Protein AF-A0A1V1NQG0-F1 (afdb_monomer_lite)

Sequence (185 aa):
MVLDAENLGAISTEKSDIEIIATDSVSLANDDSPFGMRGGNTFITILSGMQTVTQPLDAGGEDINFVSNDVAISEDIRSIGASLNIRPVNNAGKIFIGDNTSGMDLTDILHLDTSEISKLQNGFKEIVIGSTEGQHEIIIGDQNTDTGTIEMLDPFVIQNSQPGGETYIYDDIIGTDDASLTIKG

Organism: NCBI:txid890399

Foldseek 3Di:
DADDDQEDAAADPPQAEAAAAHAEEYEQADPPDLQGHGHAEYHYAHNYYEYEDPEEAENAQHEHEAADLEYHYQAAYDHAAYEYEHEYVDLAAEEEEEDDCVPPDSHSHYYHYLNRQVRYDPRHQEYEYHDQSHLYAYEYYDPVDAPTEREHAHEYEYHHADPNRHHYHRYHYHYDHHYDYYYHD

Structure (mmCIF, N/CA/C/O backbone):
data_AF-A0A1V1NQG0-F1
#
_entry.id   AF-A0A1V1NQG0-F1
#
loop_
_atom_site.group_PDB
_atom_site.id
_atom_site.type_symbol
_atom_site.label_atom_id
_atom_site.label_alt_id
_atom_site.label_comp_id
_atom_site.label_asym_id
_atom_site.label_entity_id
_atom_site.label_seq_id
_atom_site.pdbx_PDB_ins_code
_atom_site.Cartn_x
_atom_site.Cartn_y
_atom_site.Cartn_z
_atom_site.occupancy
_atom_site.B_iso_or_equiv
_atom_site.auth_seq_id
_atom_site.auth_comp_id
_atom_site.auth_asym_id
_atom_site.auth_atom_id
_atom_site.pdbx_PDB_model_num
ATOM 1 N N . MET A 1 1 ? 1.882 13.861 23.208 1.00 47.44 1 MET A N 1
ATOM 2 C CA . MET A 1 1 ? 2.535 12.849 24.065 1.00 47.44 1 MET A CA 1
ATOM 3 C C . MET A 1 1 ? 3.457 12.081 23.141 1.00 47.44 1 MET A C 1
ATOM 5 O O . MET A 1 1 ? 2.980 11.711 22.082 1.00 47.44 1 MET A O 1
ATOM 9 N N . VAL A 1 2 ? 4.749 11.958 23.446 1.00 45.75 2 VAL A N 1
ATOM 10 C CA . VAL A 1 2 ? 5.654 11.118 22.643 1.00 45.75 2 VAL A C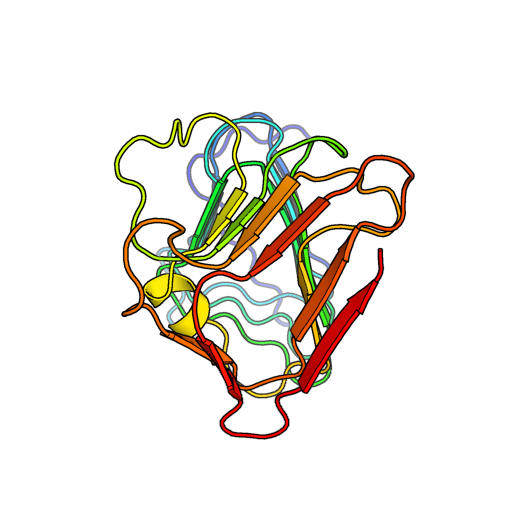A 1
ATOM 11 C C . VAL A 1 2 ? 5.662 9.760 23.319 1.00 45.75 2 VAL A C 1
ATOM 13 O O . VAL A 1 2 ? 5.965 9.680 24.510 1.00 45.75 2 VAL A O 1
ATOM 16 N N . LEU A 1 3 ? 5.209 8.748 22.593 1.00 50.47 3 LEU A N 1
ATOM 17 C CA . LEU A 1 3 ? 5.135 7.375 23.058 1.00 50.47 3 LEU A CA 1
ATOM 18 C C . LEU A 1 3 ? 6.304 6.616 22.425 1.00 50.47 3 LEU A C 1
ATOM 20 O O . LEU A 1 3 ? 6.441 6.629 21.208 1.00 50.47 3 LEU A O 1
ATOM 24 N N . ASP A 1 4 ? 7.139 6.005 23.259 1.00 58.59 4 ASP A N 1
ATOM 25 C CA . ASP A 1 4 ? 8.174 5.053 22.852 1.00 58.59 4 ASP A CA 1
ATOM 26 C C . ASP A 1 4 ? 7.661 3.666 23.252 1.00 58.59 4 ASP A C 1
ATOM 28 O O . ASP A 1 4 ? 7.763 3.262 24.414 1.00 58.59 4 ASP A O 1
ATOM 32 N N . ALA A 1 5 ? 6.930 3.028 22.339 1.00 58.34 5 ALA A N 1
ATOM 33 C CA . ALA A 1 5 ? 6.289 1.740 22.563 1.00 58.34 5 ALA A CA 1
ATOM 34 C C . ALA A 1 5 ? 6.574 0.819 21.379 1.00 58.34 5 ALA A C 1
ATOM 36 O O . ALA A 1 5 ? 6.207 1.125 20.250 1.00 58.34 5 ALA A O 1
ATOM 37 N N . GLU A 1 6 ? 7.188 -0.326 21.675 1.00 63.81 6 GLU A N 1
ATOM 38 C CA . GLU A 1 6 ? 7.501 -1.375 20.700 1.00 63.81 6 GLU A CA 1
ATOM 39 C C . GLU A 1 6 ? 6.226 -2.006 20.113 1.00 63.81 6 GLU A C 1
ATOM 41 O O . GLU A 1 6 ? 6.178 -2.322 18.929 1.00 63.81 6 GLU A O 1
ATOM 46 N N . ASN A 1 7 ? 5.163 -2.112 20.924 1.00 67.25 7 ASN A N 1
ATOM 47 C CA . ASN A 1 7 ? 3.840 -2.574 20.510 1.00 67.25 7 ASN A CA 1
ATOM 48 C C . ASN A 1 7 ? 2.768 -1.544 20.879 1.00 67.25 7 ASN A C 1
ATOM 50 O O . ASN A 1 7 ? 2.701 -1.084 22.024 1.00 67.25 7 ASN A O 1
ATOM 54 N N . LEU A 1 8 ? 1.898 -1.222 19.926 1.00 72.56 8 LEU A N 1
ATOM 55 C CA . LEU A 1 8 ? 0.783 -0.308 20.104 1.00 72.56 8 LEU A CA 1
ATOM 56 C C . LEU A 1 8 ? -0.515 -0.942 19.605 1.00 72.56 8 LEU A C 1
ATOM 58 O O . LEU A 1 8 ? -0.717 -1.137 18.412 1.00 72.56 8 LEU A O 1
ATOM 62 N N . GLY A 1 9 ? -1.418 -1.214 20.543 1.00 65.31 9 GLY A N 1
ATOM 63 C CA . GLY A 1 9 ? -2.763 -1.693 20.257 1.00 65.31 9 GLY A CA 1
ATOM 64 C C . GLY A 1 9 ? -3.791 -0.623 20.592 1.00 65.31 9 GLY A C 1
ATOM 65 O O . GLY A 1 9 ? -3.933 -0.239 21.754 1.00 65.31 9 GLY A O 1
ATOM 66 N N . ALA A 1 10 ? -4.552 -0.176 19.597 1.00 69.88 10 ALA A N 1
ATOM 67 C CA . ALA A 1 10 ? -5.692 0.710 19.801 1.00 69.88 10 ALA A CA 1
ATOM 68 C C . ALA A 1 10 ? -6.999 -0.033 19.484 1.00 69.88 10 ALA A C 1
ATOM 70 O O . ALA A 1 10 ? -7.194 -0.572 18.394 1.00 69.88 10 ALA A O 1
ATOM 71 N N . ILE A 1 11 ? -7.898 -0.080 20.470 1.00 72.00 11 ILE A N 1
ATOM 72 C CA . ILE A 1 11 ? -9.247 -0.627 20.314 1.00 72.00 11 ILE A CA 1
ATOM 73 C C . ILE A 1 11 ? -10.234 0.442 20.749 1.00 72.00 11 ILE A C 1
ATOM 75 O O . ILE A 1 11 ? -10.331 0.764 21.934 1.00 72.00 11 ILE A O 1
ATOM 79 N N . SER A 1 12 ? -11.012 0.945 19.798 1.00 72.88 12 SER A N 1
ATOM 80 C CA . SER A 1 12 ? -12.199 1.738 20.075 1.00 72.88 12 SER A CA 1
ATOM 81 C C . SER A 1 12 ? -13.447 0.939 19.717 1.00 72.88 12 SER A C 1
ATOM 83 O O . SER A 1 12 ? -13.693 0.588 18.564 1.00 72.88 12 SER A O 1
ATOM 85 N N . THR A 1 13 ? -14.271 0.659 20.727 1.00 69.38 13 THR A N 1
ATOM 86 C CA . THR A 1 13 ? -15.600 0.058 20.518 1.00 69.38 13 THR A CA 1
ATOM 87 C C . THR A 1 13 ? -16.564 1.029 19.838 1.00 69.38 13 THR A C 1
ATOM 89 O O . THR A 1 13 ? -17.494 0.590 19.165 1.00 69.38 13 THR A O 1
ATOM 92 N N . GLU A 1 14 ? -16.301 2.331 19.963 1.00 75.00 14 GLU A N 1
ATOM 93 C CA . GLU A 1 14 ? -17.032 3.412 19.301 1.00 75.00 14 GLU A CA 1
ATOM 94 C C . GLU A 1 14 ? -16.424 3.795 17.944 1.00 75.00 14 GLU A C 1
ATOM 96 O O . GLU A 1 14 ? -16.954 4.687 17.290 1.00 75.00 14 GLU A O 1
ATOM 101 N N . LYS A 1 15 ? -15.339 3.127 17.509 1.00 74.00 15 LYS A N 1
ATOM 102 C CA . LYS A 1 15 ? -14.580 3.470 16.294 1.00 74.00 15 LYS A CA 1
ATOM 103 C C . LYS A 1 15 ? -14.144 4.940 16.271 1.00 74.00 15 LYS A C 1
ATOM 105 O O . LYS A 1 15 ? -14.314 5.650 15.291 1.00 74.00 15 LYS A O 1
ATOM 110 N N . SER A 1 16 ? -13.607 5.411 17.386 1.00 83.19 16 SER A N 1
ATOM 111 C CA . SER A 1 16 ? -12.937 6.709 17.449 1.00 83.19 16 SER A CA 1
ATOM 112 C C . SER A 1 16 ? -11.683 6.709 16.578 1.00 83.19 16 SER A C 1
ATOM 114 O O . SER A 1 16 ? -11.072 5.655 16.375 1.00 83.19 16 SER A O 1
ATOM 116 N N . ASP A 1 17 ? -11.289 7.894 16.121 1.00 86.25 17 ASP A N 1
ATOM 117 C CA . ASP A 1 17 ? -10.077 8.073 15.328 1.00 86.25 17 ASP A CA 1
ATOM 118 C C . ASP A 1 17 ? -8.832 7.620 16.104 1.00 86.25 17 ASP A C 1
ATOM 120 O O . ASP A 1 17 ? -8.708 7.825 17.319 1.00 86.25 17 ASP A O 1
ATOM 124 N N . ILE A 1 18 ? -7.913 6.990 15.379 1.00 85.75 18 ILE A N 1
ATOM 125 C CA . ILE A 1 18 ? -6.626 6.520 15.877 1.00 85.75 18 ILE A CA 1
ATOM 126 C C . ILE A 1 18 ? -5.553 7.330 15.161 1.00 85.75 18 ILE A C 1
ATOM 128 O O . ILE A 1 18 ? -5.416 7.234 13.946 1.00 85.75 18 ILE A O 1
ATOM 132 N N . GLU A 1 19 ? -4.768 8.093 15.916 1.00 87.75 19 GLU A N 1
ATOM 133 C CA . GLU A 1 19 ? -3.601 8.803 15.395 1.00 87.75 19 GLU A CA 1
ATOM 134 C C . GLU A 1 19 ? -2.346 8.324 16.123 1.00 87.75 19 GLU A C 1
ATOM 136 O O . GLU A 1 19 ? -2.232 8.425 17.349 1.00 87.75 19 GLU A O 1
ATOM 141 N N . ILE A 1 20 ? -1.408 7.783 15.352 1.00 85.50 20 ILE A N 1
ATOM 142 C CA . ILE A 1 20 ? -0.141 7.247 15.832 1.00 85.50 20 ILE A CA 1
ATOM 143 C C . ILE A 1 20 ? 0.972 7.976 15.094 1.00 85.50 20 ILE A C 1
ATOM 145 O O . ILE A 1 20 ? 1.040 7.946 13.868 1.00 85.50 20 ILE A O 1
ATOM 149 N N . ILE A 1 21 ? 1.863 8.611 15.852 1.00 87.25 21 ILE A N 1
ATOM 150 C CA . ILE A 1 21 ? 3.088 9.210 15.326 1.00 87.25 21 ILE A CA 1
ATOM 151 C C . ILE A 1 21 ? 4.245 8.677 16.156 1.00 87.25 21 ILE A C 1
ATOM 153 O O . ILE A 1 21 ? 4.319 8.948 17.358 1.00 87.25 21 ILE A O 1
ATOM 157 N N . ALA A 1 22 ? 5.144 7.942 15.513 1.00 85.44 22 ALA A N 1
ATOM 158 C CA . ALA A 1 22 ? 6.336 7.395 16.141 1.00 85.44 22 ALA A CA 1
ATOM 159 C C . ALA A 1 22 ? 7.594 7.784 15.366 1.00 85.44 22 ALA A C 1
ATOM 161 O O . ALA A 1 22 ? 7.573 8.012 14.155 1.00 85.44 22 ALA A O 1
ATOM 162 N N . THR A 1 23 ? 8.702 7.903 16.093 1.00 85.62 23 THR A N 1
ATOM 163 C CA . THR A 1 23 ? 10.009 8.233 15.514 1.00 85.62 23 THR A CA 1
ATOM 164 C C . THR A 1 23 ? 10.814 7.004 15.118 1.00 85.62 23 THR A C 1
ATOM 166 O O . THR A 1 23 ? 11.787 7.167 14.395 1.00 85.62 23 THR A O 1
ATOM 169 N N . ASP A 1 24 ? 10.431 5.824 15.596 1.00 85.25 24 ASP A N 1
ATOM 170 C CA . ASP A 1 24 ? 11.077 4.532 15.350 1.00 85.25 24 ASP A CA 1
ATOM 171 C C . ASP A 1 24 ? 9.992 3.480 15.047 1.00 85.25 24 ASP A C 1
ATOM 173 O O . ASP A 1 24 ? 8.797 3.798 15.041 1.00 85.25 24 ASP A O 1
ATOM 177 N N . SER A 1 25 ? 10.419 2.245 14.808 1.00 84.06 25 SER A N 1
ATOM 178 C CA . SER A 1 25 ? 9.597 1.090 14.461 1.00 84.06 25 SER A CA 1
ATOM 179 C C . SER A 1 25 ? 8.450 0.878 15.451 1.00 84.06 25 SER A C 1
ATOM 181 O O . SER A 1 25 ? 8.629 0.972 16.666 1.00 84.06 25 SER A O 1
ATOM 183 N N . VAL A 1 26 ? 7.273 0.539 14.924 1.00 84.38 26 VAL A N 1
ATOM 184 C CA . VAL A 1 26 ? 6.075 0.245 15.722 1.00 84.38 26 VAL A CA 1
ATOM 185 C C . VAL A 1 26 ? 5.441 -1.038 15.222 1.00 84.38 26 VAL A C 1
ATOM 187 O O . VAL A 1 26 ? 5.196 -1.197 14.024 1.00 84.38 26 VAL A O 1
ATOM 190 N N . SER A 1 27 ? 5.113 -1.925 16.157 1.00 84.69 27 SER A N 1
ATOM 191 C CA . SER A 1 27 ? 4.239 -3.066 15.913 1.00 84.69 27 SER A CA 1
ATOM 192 C C . SER A 1 27 ? 2.811 -2.758 16.334 1.00 84.69 27 SER A C 1
ATOM 194 O O . SER A 1 27 ? 2.531 -2.373 17.468 1.00 84.69 27 SER A O 1
ATOM 196 N N . LEU A 1 28 ? 1.888 -2.917 15.395 1.00 80.06 28 LEU A N 1
ATOM 197 C CA . LEU A 1 28 ? 0.457 -2.788 15.599 1.00 80.06 28 LEU A CA 1
ATOM 198 C C . LEU A 1 28 ? -0.073 -4.144 16.045 1.00 80.06 28 LEU A C 1
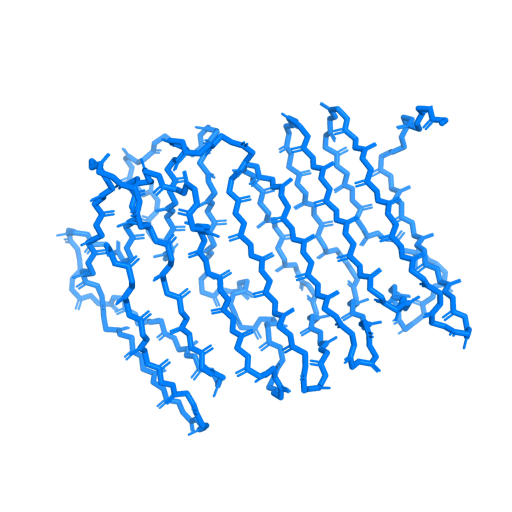ATOM 200 O O . LEU A 1 28 ? -0.478 -4.985 15.240 1.00 80.06 28 LEU A O 1
ATOM 204 N N . ALA A 1 29 ? -0.008 -4.335 17.358 1.00 77.56 29 ALA A N 1
ATOM 205 C CA . ALA A 1 29 ? -0.374 -5.556 18.046 1.00 77.56 29 ALA A CA 1
ATOM 206 C C . ALA A 1 29 ? -1.191 -5.227 19.296 1.00 77.56 29 ALA A C 1
ATOM 208 O O . ALA A 1 29 ? -0.886 -4.305 20.056 1.00 77.56 29 ALA A O 1
ATOM 209 N N . ASN A 1 30 ? -2.223 -6.019 19.539 1.00 66.81 30 ASN A N 1
ATOM 210 C CA . ASN A 1 30 ? -2.977 -6.072 20.777 1.00 66.81 30 ASN A CA 1
ATOM 211 C C . ASN A 1 30 ? -3.006 -7.517 21.289 1.00 66.81 30 ASN A C 1
ATOM 213 O O . ASN A 1 30 ? -3.913 -8.285 20.966 1.00 66.81 30 ASN A O 1
ATOM 217 N N . ASP A 1 31 ? -2.010 -7.884 22.095 1.00 62.41 31 ASP A N 1
ATOM 218 C CA . ASP A 1 31 ? -1.769 -9.260 22.561 1.00 62.41 31 ASP A CA 1
ATOM 219 C C . ASP A 1 31 ? -2.995 -9.979 23.167 1.00 62.41 31 ASP A C 1
ATOM 221 O O . ASP A 1 31 ? -3.038 -11.207 23.167 1.00 62.41 31 ASP A O 1
ATOM 225 N N . ASP A 1 32 ? -4.024 -9.248 23.611 1.00 64.56 32 ASP A N 1
ATOM 226 C CA . ASP A 1 32 ? -5.196 -9.801 24.300 1.00 64.56 32 ASP A CA 1
ATOM 227 C C . ASP A 1 32 ? -6.522 -9.718 23.507 1.00 64.56 32 ASP A C 1
ATOM 229 O O . ASP A 1 32 ? -7.574 -10.122 24.020 1.00 64.56 32 ASP A O 1
ATOM 233 N N . SER A 1 33 ? -6.526 -9.219 22.262 1.00 65.75 33 SER A N 1
ATOM 234 C CA . SER A 1 33 ? -7.751 -9.080 21.453 1.00 65.75 33 SER A CA 1
ATOM 235 C C . SER A 1 33 ? -7.799 -10.057 20.275 1.00 65.75 33 SER A C 1
ATOM 237 O O . SER A 1 33 ? -7.042 -9.900 19.318 1.00 65.75 33 SER A O 1
ATOM 239 N N . PRO A 1 34 ? -8.768 -10.995 20.229 1.00 64.75 34 PRO A N 1
ATOM 240 C CA . PRO A 1 34 ? -8.950 -11.873 19.068 1.00 64.75 34 PRO A CA 1
ATOM 241 C C . PRO A 1 34 ? -9.461 -11.124 17.825 1.00 64.75 34 PRO A C 1
ATOM 243 O O . PRO A 1 34 ? -9.620 -11.727 16.768 1.00 64.75 34 PRO A O 1
ATOM 246 N N . PHE A 1 35 ? -9.773 -9.831 17.955 1.00 68.06 35 PHE A N 1
ATOM 247 C CA . PHE A 1 35 ? -10.301 -8.989 16.883 1.00 68.06 35 PHE A CA 1
ATOM 248 C C . PHE A 1 35 ? -9.281 -7.969 16.363 1.00 68.06 35 PHE A C 1
ATOM 250 O O . PHE A 1 35 ? -9.651 -7.152 15.523 1.00 68.06 35 PHE A O 1
ATOM 257 N N . GLY A 1 36 ? -8.047 -7.993 16.879 1.00 80.31 36 GLY A N 1
ATOM 258 C CA . GLY A 1 36 ? -6.999 -7.045 16.519 1.00 80.31 36 GLY A CA 1
ATOM 259 C C . GLY A 1 36 ? -7.342 -5.595 16.873 1.00 80.31 36 GLY A C 1
ATOM 260 O O . GLY A 1 36 ? -8.013 -5.332 17.883 1.00 80.31 36 GLY A O 1
ATOM 261 N N . MET A 1 37 ? -6.868 -4.660 16.049 1.00 82.38 37 MET A N 1
ATOM 262 C CA . MET A 1 37 ? -7.121 -3.226 16.182 1.00 82.38 37 MET A CA 1
ATOM 263 C C . MET A 1 37 ? -8.453 -2.834 15.546 1.00 82.38 37 MET A C 1
ATOM 265 O O . MET A 1 37 ? -8.792 -3.256 14.439 1.00 82.38 37 MET A O 1
ATOM 269 N N . ARG A 1 38 ? -9.207 -1.980 16.244 1.00 84.38 38 ARG A N 1
ATOM 270 C CA . ARG A 1 38 ? -10.495 -1.463 15.763 1.00 84.38 38 ARG A CA 1
ATOM 271 C C . ARG A 1 38 ? -10.538 0.042 15.953 1.00 84.38 38 ARG A C 1
ATOM 273 O O . ARG A 1 38 ? -10.436 0.506 17.090 1.00 84.38 38 ARG A O 1
ATOM 280 N N . GLY A 1 39 ? -10.708 0.779 14.865 1.00 81.56 39 GLY A N 1
ATOM 281 C CA . GLY A 1 39 ? -10.699 2.241 14.851 1.00 81.56 39 GLY A CA 1
ATOM 282 C C . GLY A 1 39 ? -11.778 2.832 13.959 1.00 81.56 39 GLY A C 1
ATOM 283 O O . GLY A 1 39 ? -12.492 2.103 13.272 1.00 81.56 39 GLY A O 1
ATOM 284 N N . GLY A 1 40 ? -11.905 4.155 14.029 1.00 86.88 40 GLY A N 1
ATOM 285 C CA . GLY A 1 40 ? -12.465 4.975 12.955 1.00 86.88 40 GLY A CA 1
ATOM 286 C C . GLY A 1 40 ? -11.358 5.335 11.974 1.00 86.88 40 GLY A C 1
ATOM 287 O O . GLY A 1 40 ? -10.596 4.451 11.567 1.00 86.88 40 GLY A O 1
ATOM 288 N N . ASN A 1 41 ? -11.208 6.626 11.655 1.00 88.50 41 ASN A N 1
ATOM 289 C CA . ASN A 1 41 ? -10.105 7.063 10.801 1.00 88.50 41 ASN A CA 1
ATOM 290 C C . ASN A 1 41 ? -8.780 6.701 11.463 1.00 88.50 41 ASN A C 1
ATOM 292 O O . ASN A 1 41 ? -8.503 7.094 12.599 1.00 88.50 41 ASN A O 1
ATOM 296 N N . THR A 1 42 ? -7.981 5.911 10.759 1.00 90.75 42 THR A N 1
ATOM 297 C CA . THR A 1 42 ? -6.727 5.379 11.281 1.00 90.75 42 THR A CA 1
ATOM 298 C C . THR A 1 42 ? -5.578 6.033 10.536 1.00 90.75 42 THR A C 1
ATOM 300 O O . THR A 1 42 ? -5.421 5.855 9.329 1.00 90.75 42 THR A O 1
ATOM 303 N N . PHE A 1 43 ? -4.776 6.806 11.258 1.00 90.06 43 PHE A N 1
ATOM 304 C CA . PHE A 1 43 ? -3.627 7.524 10.733 1.00 90.06 43 PHE A CA 1
ATOM 305 C C . PHE A 1 43 ? -2.367 7.092 11.474 1.00 90.06 43 PHE A C 1
ATOM 307 O O . PHE A 1 43 ? -2.246 7.286 12.685 1.00 90.06 43 PHE A O 1
ATOM 314 N N . ILE A 1 44 ? -1.428 6.491 10.750 1.00 90.25 44 ILE A N 1
ATOM 315 C CA . ILE A 1 44 ? -0.197 5.941 11.316 1.00 90.25 44 ILE A CA 1
ATOM 316 C C . ILE A 1 44 ? 0.978 6.531 10.554 1.00 90.25 44 ILE A C 1
ATOM 318 O O . ILE A 1 44 ? 1.084 6.388 9.339 1.00 90.25 44 ILE A O 1
ATOM 322 N N . THR A 1 45 ? 1.841 7.237 11.276 1.00 90.94 45 THR A N 1
ATOM 323 C CA . THR A 1 45 ? 3.059 7.848 10.752 1.00 90.94 45 THR A CA 1
ATOM 324 C C . THR A 1 45 ? 4.266 7.339 11.518 1.00 90.94 45 THR A C 1
ATOM 326 O O . THR A 1 45 ? 4.404 7.601 12.714 1.00 90.94 45 THR A O 1
ATOM 329 N N . ILE A 1 46 ? 5.157 6.658 10.810 1.00 88.69 46 ILE A N 1
ATOM 330 C CA . ILE A 1 46 ? 6.415 6.129 11.326 1.00 88.69 46 ILE A CA 1
ATOM 331 C C . ILE A 1 46 ? 7.544 6.874 10.622 1.00 88.69 46 ILE A C 1
ATOM 333 O O . ILE A 1 46 ? 7.731 6.739 9.417 1.00 88.69 46 ILE A O 1
ATOM 337 N N . LEU A 1 47 ? 8.259 7.730 11.357 1.00 86.69 47 LEU A N 1
ATOM 338 C CA . LEU A 1 47 ? 9.259 8.633 10.770 1.00 86.69 47 LEU A CA 1
ATOM 339 C C . LEU A 1 47 ? 10.592 7.943 10.452 1.00 86.69 47 LEU A C 1
ATOM 341 O O . LEU A 1 47 ? 11.362 8.466 9.648 1.00 86.69 47 LEU A O 1
ATOM 345 N N . SER A 1 48 ? 10.875 6.811 11.098 1.00 84.50 48 SER A N 1
ATOM 346 C CA . SER A 1 48 ? 11.987 5.918 10.769 1.00 84.50 48 SER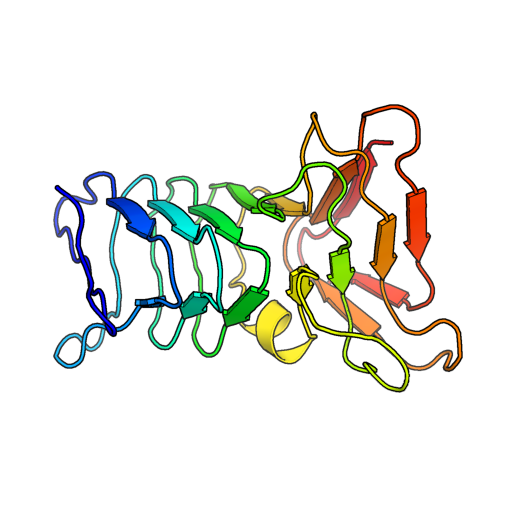 A CA 1
ATOM 347 C C . SER A 1 48 ? 11.700 4.508 11.286 1.00 84.50 48 SER A C 1
ATOM 349 O O . SER A 1 48 ? 10.858 4.343 12.167 1.00 84.50 48 SER A O 1
ATOM 351 N N . GLY A 1 49 ? 12.393 3.505 10.748 1.00 83.75 49 GLY A N 1
ATOM 352 C CA . GLY A 1 49 ? 12.141 2.106 11.087 1.00 83.75 49 GLY A CA 1
ATOM 353 C C . GLY A 1 49 ? 10.956 1.504 10.326 1.00 83.75 49 GLY A C 1
ATOM 354 O O . GLY A 1 49 ? 10.491 2.070 9.337 1.00 83.75 49 GLY A O 1
ATOM 355 N N . MET A 1 50 ? 10.498 0.340 10.787 1.00 84.38 50 MET A N 1
ATOM 356 C CA . MET A 1 50 ? 9.466 -0.467 10.129 1.00 84.38 50 MET A CA 1
ATOM 357 C C . MET A 1 50 ? 8.133 -0.379 10.878 1.00 84.38 50 MET A C 1
ATOM 359 O O . MET A 1 50 ? 8.073 -0.513 12.104 1.00 84.38 50 MET A O 1
ATOM 363 N N . GLN A 1 51 ? 7.045 -0.197 10.132 1.00 86.31 51 GLN A N 1
ATOM 364 C CA . GLN A 1 51 ? 5.689 -0.390 10.633 1.00 86.31 51 GLN A CA 1
ATOM 365 C C . GLN A 1 51 ? 5.307 -1.858 10.448 1.00 86.31 51 GLN A C 1
ATOM 367 O O . GLN A 1 51 ? 5.274 -2.328 9.321 1.00 86.31 51 GLN A O 1
ATOM 372 N N . THR A 1 52 ? 4.967 -2.585 11.509 1.00 88.31 52 THR A N 1
ATOM 373 C CA . THR A 1 52 ? 4.490 -3.974 11.384 1.00 88.31 52 THR A CA 1
ATOM 374 C C . THR A 1 52 ? 3.014 -4.066 11.778 1.00 88.31 52 THR A C 1
ATOM 376 O O . THR A 1 52 ? 2.606 -3.530 12.804 1.00 88.31 52 THR A O 1
ATOM 379 N N . VAL A 1 53 ? 2.185 -4.722 10.966 1.00 88.88 53 VAL A N 1
ATOM 380 C CA . VAL A 1 53 ? 0.781 -5.049 11.262 1.00 88.88 53 VAL A CA 1
ATOM 381 C C . VAL A 1 53 ? 0.717 -6.543 11.554 1.00 88.88 53 VAL A C 1
ATOM 383 O O . VAL A 1 53 ? 0.691 -7.368 10.642 1.00 88.88 53 VAL A O 1
ATOM 386 N N . THR A 1 54 ? 0.739 -6.896 12.837 1.00 88.25 54 THR A N 1
ATOM 387 C CA . THR A 1 54 ? 0.811 -8.294 13.302 1.00 88.25 54 THR A CA 1
ATOM 388 C C . THR A 1 54 ? -0.526 -8.819 13.815 1.00 88.25 54 THR A C 1
ATOM 390 O O . THR A 1 54 ? -0.612 -9.952 14.287 1.00 88.25 54 THR A O 1
ATOM 393 N N . GLN A 1 55 ? -1.580 -8.006 13.715 1.00 88.12 55 GLN A N 1
ATOM 394 C CA . GLN A 1 55 ? -2.957 -8.358 14.034 1.00 88.12 55 GLN A CA 1
ATOM 395 C C . GLN A 1 55 ? -3.938 -7.701 13.065 1.00 88.12 55 GLN A C 1
ATOM 397 O O . GLN A 1 55 ? -3.600 -6.666 12.486 1.00 88.12 55 GLN A O 1
ATOM 402 N N . PRO A 1 56 ? -5.166 -8.243 12.931 1.00 90.31 56 PRO A N 1
ATOM 403 C CA . PRO A 1 56 ? -6.158 -7.662 12.042 1.00 90.31 56 PRO A CA 1
ATOM 404 C C . PRO A 1 56 ? -6.414 -6.181 12.344 1.00 90.31 56 PRO A C 1
ATOM 406 O O . PRO A 1 56 ? -6.557 -5.796 13.507 1.00 90.31 56 PRO A O 1
ATOM 409 N N . LEU A 1 57 ? -6.512 -5.360 11.302 1.00 90.69 57 LEU A N 1
ATOM 410 C CA . LEU A 1 57 ? -6.867 -3.945 11.399 1.00 90.69 57 LEU A CA 1
ATOM 411 C C . LEU A 1 57 ? -8.223 -3.703 10.735 1.00 90.69 57 LEU A C 1
ATOM 413 O O . LEU A 1 57 ? -8.397 -3.944 9.543 1.00 90.69 57 LEU A O 1
ATOM 417 N N . ASP A 1 58 ? -9.174 -3.185 11.509 1.00 91.62 58 ASP A N 1
ATOM 418 C CA . ASP A 1 58 ? -10.514 -2.833 11.044 1.00 91.62 58 ASP A CA 1
ATOM 419 C C . ASP A 1 58 ? -10.843 -1.367 11.361 1.00 91.62 58 ASP A C 1
ATOM 421 O O . ASP A 1 58 ? -11.149 -1.026 12.509 1.00 91.62 58 ASP A O 1
ATOM 425 N N . ALA A 1 59 ? -10.816 -0.508 10.338 1.00 91.06 59 ALA A N 1
ATOM 426 C CA . ALA A 1 59 ? -11.236 0.898 10.445 1.00 91.06 59 ALA A CA 1
ATOM 427 C C . ALA A 1 59 ? -12.751 1.089 10.247 1.00 91.06 59 ALA A C 1
ATOM 429 O O . ALA A 1 59 ? -13.280 2.199 10.267 1.00 91.06 59 ALA A O 1
ATOM 430 N N . GLY A 1 60 ? -13.498 -0.004 10.075 1.00 89.31 60 GLY A N 1
ATOM 431 C CA . GLY A 1 60 ? -14.941 0.004 10.222 1.00 89.31 60 GLY A CA 1
ATOM 432 C C . GLY A 1 60 ? -15.715 0.844 9.207 1.00 89.31 60 GLY A C 1
ATOM 433 O O . GLY A 1 60 ? -16.855 1.193 9.534 1.00 89.31 60 GLY A O 1
ATOM 434 N N . GLY A 1 61 ? -15.136 1.117 8.037 1.00 92.69 61 GLY A N 1
ATOM 435 C CA . GLY A 1 61 ? -15.699 1.953 6.974 1.00 92.69 61 GLY A CA 1
ATOM 436 C C . GLY A 1 61 ? -15.093 3.355 6.880 1.00 92.69 61 GLY A C 1
ATOM 437 O O . GLY A 1 61 ? -15.535 4.137 6.046 1.00 92.69 61 GLY A O 1
ATOM 438 N N . GLU A 1 62 ? -14.093 3.660 7.707 1.00 95.38 62 GLU A N 1
ATOM 439 C CA . GLU A 1 62 ? -13.315 4.901 7.674 1.00 95.38 62 GLU A CA 1
ATOM 440 C C . GLU A 1 62 ? -11.925 4.677 7.054 1.00 95.38 62 GLU A C 1
ATOM 442 O O . GLU A 1 62 ? -11.468 3.535 6.914 1.00 95.38 62 GLU A O 1
ATOM 447 N N . ASP A 1 63 ? -11.248 5.762 6.678 1.00 96.25 63 ASP A N 1
ATOM 448 C CA . ASP A 1 63 ? -9.997 5.688 5.922 1.00 96.25 63 ASP A CA 1
ATOM 449 C C . ASP A 1 63 ? -8.826 5.175 6.773 1.00 96.25 63 ASP A C 1
ATOM 451 O O . ASP A 1 63 ? -8.699 5.462 7.971 1.00 96.25 63 ASP A O 1
ATOM 455 N N . ILE A 1 64 ? -7.920 4.446 6.117 1.00 95.75 64 ILE A N 1
ATOM 456 C CA . ILE A 1 64 ? -6.655 3.984 6.695 1.00 95.75 64 ILE A CA 1
ATOM 457 C C . ILE A 1 64 ? -5.517 4.681 5.959 1.00 95.75 64 ILE A C 1
ATOM 459 O O . ILE A 1 64 ? -5.465 4.690 4.731 1.00 95.75 64 ILE A O 1
ATOM 463 N N . ASN A 1 65 ? -4.595 5.271 6.712 1.00 95.69 65 ASN A N 1
ATOM 464 C CA . ASN A 1 65 ? -3.463 6.014 6.182 1.00 95.69 65 ASN A CA 1
ATOM 465 C C . ASN A 1 65 ? -2.176 5.523 6.840 1.00 95.69 65 ASN A C 1
ATOM 467 O O . ASN A 1 65 ? -1.994 5.690 8.049 1.00 95.69 65 ASN A O 1
ATOM 471 N N . PHE A 1 66 ? -1.279 4.964 6.035 1.00 94.94 66 PHE A N 1
ATOM 472 C CA . PHE A 1 66 ? 0.071 4.593 6.431 1.00 94.94 66 PHE A CA 1
ATOM 473 C C . PHE A 1 66 ? 1.080 5.535 5.784 1.00 94.94 66 PHE A C 1
ATOM 475 O O . PHE A 1 66 ? 1.141 5.687 4.562 1.00 94.94 66 PHE A O 1
ATOM 482 N N . VAL A 1 67 ? 1.874 6.177 6.632 1.00 94.81 67 VAL A N 1
ATOM 483 C CA . VAL A 1 67 ? 2.995 7.027 6.244 1.00 94.81 67 VAL A CA 1
ATOM 484 C C . VAL A 1 67 ? 4.244 6.434 6.876 1.00 94.81 67 VAL A C 1
ATOM 486 O O . VAL A 1 67 ? 4.568 6.728 8.024 1.00 94.81 67 VAL A O 1
ATOM 489 N N . SER A 1 68 ? 4.916 5.559 6.140 1.00 92.00 68 SER A N 1
ATOM 490 C CA . SER A 1 68 ? 6.114 4.862 6.600 1.00 92.00 68 SER A CA 1
ATOM 491 C C . SER A 1 68 ? 7.018 4.572 5.415 1.00 92.00 68 SER A C 1
ATOM 493 O O . SER A 1 68 ? 6.540 4.380 4.297 1.00 92.00 68 SER A O 1
ATOM 495 N N . ASN A 1 69 ? 8.324 4.543 5.661 1.00 89.94 69 ASN A N 1
ATOM 496 C CA . ASN A 1 69 ? 9.269 4.074 4.659 1.00 89.94 69 ASN A CA 1
ATOM 497 C C . ASN A 1 69 ? 9.288 2.552 4.566 1.00 89.94 69 ASN A C 1
ATOM 499 O O . ASN A 1 69 ? 9.854 2.075 3.614 1.00 89.94 69 ASN A O 1
ATOM 503 N N . ASP A 1 70 ? 8.714 1.806 5.506 1.00 87.12 70 ASP A N 1
ATOM 504 C CA . ASP A 1 70 ? 8.647 0.343 5.450 1.00 87.12 70 ASP A CA 1
ATOM 505 C C . ASP A 1 70 ? 7.388 -0.129 6.194 1.00 87.12 70 ASP A C 1
ATOM 507 O O . ASP A 1 70 ? 7.089 0.364 7.293 1.00 87.12 70 ASP A O 1
ATOM 511 N N . VAL A 1 71 ? 6.604 -1.011 5.574 1.00 88.69 71 VAL A N 1
ATOM 512 C CA . VAL A 1 71 ? 5.334 -1.508 6.114 1.00 88.69 71 VAL A CA 1
ATOM 513 C C . VAL A 1 71 ? 5.259 -3.010 5.896 1.00 88.69 71 VAL A C 1
ATOM 515 O O . VAL A 1 71 ? 5.007 -3.449 4.787 1.00 88.69 71 VAL A O 1
ATOM 518 N N . ALA A 1 72 ? 5.366 -3.776 6.977 1.00 91.12 72 ALA A N 1
ATOM 519 C CA . ALA A 1 72 ? 5.173 -5.214 6.955 1.00 91.12 72 ALA A CA 1
ATOM 520 C C . ALA A 1 72 ? 3.754 -5.593 7.388 1.00 91.12 72 ALA A C 1
ATOM 522 O O . ALA A 1 72 ? 3.365 -5.352 8.536 1.00 91.12 72 ALA A O 1
ATOM 523 N N . ILE A 1 73 ? 2.971 -6.216 6.505 1.00 93.44 73 ILE A N 1
ATOM 524 C CA . ILE A 1 73 ? 1.571 -6.594 6.775 1.00 93.44 73 ILE A CA 1
ATOM 525 C C . ILE A 1 73 ? 1.450 -8.114 6.878 1.00 93.44 73 ILE A C 1
ATOM 527 O O . ILE A 1 73 ? 1.428 -8.830 5.884 1.00 93.44 73 ILE A O 1
ATOM 531 N N . SER A 1 74 ? 1.334 -8.630 8.101 1.00 92.94 74 SER A N 1
ATOM 532 C CA . SER A 1 74 ? 1.210 -10.077 8.338 1.00 92.94 74 SER A CA 1
ATOM 533 C C . SER A 1 74 ? -0.242 -10.547 8.488 1.00 92.94 74 SER A C 1
ATOM 535 O O . SER A 1 74 ? -0.537 -11.731 8.298 1.00 92.94 74 SER A O 1
ATOM 537 N N . GLU A 1 75 ? -1.159 -9.630 8.790 1.00 93.12 75 GLU A N 1
ATOM 538 C CA . GLU A 1 75 ? -2.558 -9.910 9.123 1.00 93.12 75 GLU A CA 1
ATOM 539 C C . GLU A 1 75 ? -3.534 -9.016 8.354 1.00 93.12 75 GLU A C 1
ATOM 541 O O . GLU A 1 75 ? -3.158 -7.977 7.814 1.00 93.12 75 GLU A O 1
ATOM 546 N N . ASP A 1 76 ? -4.796 -9.440 8.311 1.00 94.38 76 ASP A N 1
ATOM 547 C CA . ASP A 1 76 ? -5.823 -8.847 7.456 1.00 94.38 76 ASP A CA 1
ATOM 548 C C . ASP A 1 76 ? -6.098 -7.368 7.773 1.00 94.38 76 ASP A C 1
ATOM 550 O O . ASP A 1 76 ? -6.405 -6.998 8.911 1.00 94.38 76 ASP A O 1
ATOM 554 N N . ILE A 1 77 ? -6.101 -6.528 6.738 1.00 94.62 77 ILE A N 1
ATOM 555 C CA . ILE A 1 77 ? -6.522 -5.125 6.822 1.00 94.62 77 ILE A CA 1
ATOM 556 C C . ILE A 1 77 ? -7.843 -4.966 6.081 1.00 94.62 77 ILE A C 1
ATOM 558 O O . ILE A 1 77 ? -7.957 -5.347 4.917 1.00 94.62 77 ILE A O 1
ATOM 562 N N . ARG A 1 78 ? -8.845 -4.375 6.740 1.00 94.94 78 ARG A N 1
ATOM 563 C CA . ARG A 1 78 ? -10.168 -4.151 6.149 1.00 94.94 78 ARG A CA 1
ATOM 564 C C . ARG A 1 78 ? -10.756 -2.792 6.510 1.00 94.94 78 ARG A C 1
ATOM 566 O O . ARG A 1 78 ? -10.676 -2.344 7.655 1.00 94.94 78 ARG A O 1
ATOM 573 N N . SER A 1 79 ? -11.439 -2.181 5.548 1.00 95.00 79 SER A N 1
ATOM 574 C CA . SER A 1 79 ? -12.360 -1.074 5.804 1.00 95.00 79 SER A CA 1
ATOM 575 C C . SER A 1 79 ? -13.332 -0.900 4.635 1.00 95.00 79 SER A C 1
ATOM 577 O O . SER A 1 79 ? -13.016 -0.286 3.620 1.00 95.00 79 SER A O 1
ATOM 579 N N . ILE A 1 80 ? -14.527 -1.486 4.760 1.00 95.38 80 ILE A N 1
ATOM 580 C CA . ILE A 1 80 ? -15.497 -1.541 3.656 1.00 95.38 80 ILE A CA 1
ATOM 581 C C . ILE A 1 80 ? -15.964 -0.130 3.273 1.00 95.38 80 ILE A C 1
ATOM 583 O O . ILE A 1 80 ? -16.554 0.569 4.094 1.00 95.38 80 ILE A O 1
ATOM 587 N N . GLY A 1 81 ? -15.781 0.244 2.009 1.00 96.19 81 GLY A N 1
ATOM 588 C CA . GLY A 1 81 ? -16.193 1.525 1.433 1.00 96.19 81 GLY A CA 1
ATOM 589 C C . GLY A 1 81 ? -15.227 2.684 1.685 1.00 96.19 81 GLY A C 1
ATOM 590 O O . GLY A 1 81 ? -15.511 3.795 1.234 1.00 96.19 81 GLY A O 1
ATOM 591 N N . ALA A 1 82 ? -14.106 2.436 2.362 1.00 97.06 82 ALA A N 1
ATOM 592 C CA . ALA A 1 82 ? -13.096 3.441 2.671 1.00 97.06 82 ALA A CA 1
ATOM 593 C C . ALA A 1 82 ? -11.897 3.379 1.722 1.00 97.06 82 ALA A C 1
ATOM 595 O O . ALA A 1 82 ? -11.757 2.436 0.937 1.00 97.06 82 ALA A O 1
ATOM 596 N N . SER A 1 83 ? -11.019 4.373 1.818 1.00 97.75 83 SER A N 1
ATOM 597 C CA . SER A 1 83 ? -9.746 4.402 1.106 1.00 97.75 83 SER A CA 1
ATOM 598 C C . SER A 1 83 ? -8.606 3.900 2.003 1.00 97.75 83 SER A C 1
ATOM 600 O O . SER A 1 83 ? -8.471 4.315 3.158 1.00 97.75 83 SER A O 1
ATOM 602 N N . LEU A 1 84 ? -7.752 3.036 1.454 1.00 97.69 84 LEU A N 1
ATOM 603 C CA . LEU A 1 84 ? -6.451 2.702 2.039 1.00 97.69 84 LEU A CA 1
ATOM 604 C C . LEU A 1 84 ? -5.378 3.524 1.330 1.00 97.69 84 LEU A C 1
ATOM 606 O O . LEU A 1 84 ? -5.211 3.398 0.124 1.00 97.69 84 LEU A O 1
ATOM 610 N N . ASN A 1 85 ? -4.643 4.349 2.065 1.00 97.75 85 ASN A N 1
ATOM 611 C CA . ASN A 1 85 ? -3.585 5.193 1.523 1.00 97.75 85 ASN A CA 1
ATOM 612 C C . ASN A 1 85 ? -2.247 4.780 2.135 1.00 97.75 85 ASN A C 1
ATOM 614 O O . ASN A 1 85 ? -2.097 4.822 3.356 1.00 97.75 85 ASN A O 1
ATOM 618 N N . ILE A 1 86 ? -1.270 4.416 1.308 1.00 97.06 86 ILE A N 1
ATOM 619 C CA . ILE A 1 86 ? 0.078 4.050 1.758 1.00 97.06 86 ILE A CA 1
ATOM 620 C C . ILE A 1 86 ? 1.095 4.891 0.994 1.00 97.06 86 ILE A C 1
ATOM 622 O O . ILE A 1 86 ? 1.095 4.934 -0.239 1.00 97.06 86 ILE A O 1
ATOM 626 N N . ARG A 1 87 ? 1.976 5.578 1.721 1.00 96.19 87 ARG A N 1
ATOM 627 C CA . ARG A 1 87 ? 3.041 6.384 1.117 1.00 96.19 87 ARG A CA 1
ATOM 628 C C . ARG A 1 87 ? 4.306 6.417 1.974 1.00 96.19 87 ARG A C 1
ATOM 630 O O . ARG A 1 87 ? 4.203 6.346 3.199 1.00 96.19 87 ARG A O 1
ATOM 637 N N . PRO A 1 88 ? 5.480 6.628 1.356 1.00 95.06 88 PRO A N 1
ATOM 638 C CA . PRO A 1 88 ? 6.696 6.936 2.093 1.00 95.06 88 PRO A CA 1
ATOM 639 C C . PRO A 1 88 ? 6.570 8.240 2.888 1.00 95.06 88 PRO A C 1
ATOM 641 O O . PRO A 1 88 ? 5.792 9.137 2.537 1.00 95.06 88 PRO A O 1
ATOM 644 N N . VAL A 1 89 ? 7.403 8.386 3.920 1.00 93.06 89 VAL A N 1
ATOM 645 C CA . VAL A 1 89 ? 7.518 9.639 4.689 1.00 93.06 89 VAL A CA 1
ATOM 646 C C . VAL A 1 89 ? 8.079 10.756 3.808 1.00 93.06 89 VAL A C 1
ATOM 648 O O . VAL A 1 89 ? 7.670 11.914 3.909 1.00 93.06 89 VAL A O 1
ATOM 651 N N . ASN A 1 90 ? 9.020 10.407 2.928 1.00 92.06 90 ASN A N 1
ATOM 652 C CA . ASN A 1 90 ? 9.630 11.324 1.977 1.00 92.06 90 ASN A CA 1
ATOM 653 C C . ASN A 1 90 ? 8.836 11.354 0.661 1.00 92.06 90 ASN A C 1
ATOM 655 O O . ASN A 1 90 ? 8.650 10.325 0.016 1.00 92.06 90 ASN A O 1
ATOM 659 N N . ASN A 1 91 ? 8.455 12.544 0.197 1.00 92.88 91 ASN A N 1
ATOM 660 C CA . ASN A 1 91 ? 7.745 12.721 -1.075 1.00 92.88 91 ASN A CA 1
ATOM 661 C C . ASN A 1 91 ? 8.574 12.305 -2.308 1.00 92.88 91 ASN A C 1
ATOM 663 O O . ASN A 1 91 ? 8.004 12.090 -3.371 1.00 92.88 91 ASN A O 1
ATOM 667 N N . ALA A 1 92 ? 9.898 12.168 -2.178 1.00 93.25 92 ALA A N 1
ATOM 668 C CA . ALA A 1 92 ? 10.787 11.590 -3.193 1.00 93.25 92 ALA 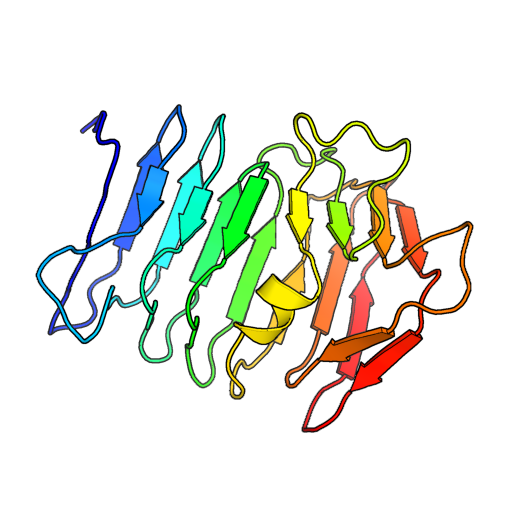A CA 1
ATOM 669 C C . ALA A 1 92 ? 11.250 10.158 -2.852 1.00 93.25 92 ALA A C 1
ATOM 671 O O . ALA A 1 92 ? 12.151 9.628 -3.498 1.00 93.25 92 ALA A O 1
ATOM 672 N N . GLY A 1 93 ? 10.686 9.553 -1.800 1.00 92.62 93 GLY A N 1
ATOM 673 C CA . GLY A 1 93 ? 10.983 8.180 -1.399 1.00 92.62 93 GLY A CA 1
ATOM 674 C C . GLY A 1 93 ? 10.580 7.192 -2.490 1.00 92.62 93 GLY A C 1
ATOM 675 O O . GLY A 1 93 ? 9.598 7.421 -3.202 1.00 92.62 93 GLY A O 1
ATOM 676 N N . LYS A 1 94 ? 11.352 6.113 -2.623 1.00 94.38 94 LYS A N 1
ATOM 677 C CA . LYS A 1 94 ? 11.068 5.051 -3.589 1.00 94.38 94 LYS A CA 1
ATOM 678 C C . LYS A 1 94 ? 9.937 4.166 -3.086 1.00 94.38 94 LYS A C 1
ATOM 680 O O . LYS A 1 94 ? 9.783 3.979 -1.878 1.00 94.38 94 LYS A O 1
ATOM 685 N N . ILE A 1 95 ? 9.173 3.627 -4.025 1.00 95.62 95 ILE A N 1
ATOM 686 C CA . ILE A 1 95 ? 8.115 2.661 -3.757 1.00 95.62 95 ILE A CA 1
ATOM 687 C C . ILE A 1 95 ? 8.371 1.443 -4.634 1.00 95.62 95 ILE A C 1
ATOM 689 O O . ILE A 1 95 ? 8.483 1.571 -5.854 1.00 95.62 95 ILE A O 1
ATOM 693 N N . PHE A 1 96 ? 8.451 0.275 -4.016 1.00 94.19 96 PHE A N 1
ATOM 694 C CA . PHE A 1 96 ? 8.604 -0.997 -4.700 1.00 94.19 96 PHE A CA 1
ATOM 695 C C . PHE A 1 96 ? 7.435 -1.914 -4.345 1.00 94.19 96 PHE A C 1
ATOM 697 O O . PHE A 1 96 ? 7.113 -2.093 -3.174 1.00 94.19 96 PHE A O 1
ATOM 704 N N . ILE A 1 97 ? 6.791 -2.483 -5.358 1.00 93.88 97 ILE A N 1
ATOM 705 C CA . ILE A 1 97 ? 5.679 -3.416 -5.191 1.00 93.88 97 ILE A CA 1
ATOM 706 C C . ILE A 1 97 ? 6.041 -4.711 -5.909 1.00 93.88 97 ILE A C 1
ATOM 708 O O . ILE A 1 97 ? 6.178 -4.698 -7.128 1.00 93.88 97 ILE A O 1
ATOM 712 N N . GLY A 1 98 ? 6.190 -5.815 -5.184 1.00 91.62 98 GLY A N 1
ATOM 713 C CA . GLY A 1 98 ? 6.555 -7.117 -5.748 1.00 91.62 98 GLY A CA 1
ATOM 714 C C . GLY A 1 98 ? 7.474 -7.934 -4.841 1.00 91.62 98 GLY A C 1
ATOM 715 O O . GLY A 1 98 ? 7.947 -7.457 -3.815 1.00 91.62 98 GLY A O 1
ATOM 716 N N . ASP A 1 99 ? 7.746 -9.181 -5.226 1.00 89.44 99 ASP A N 1
ATOM 717 C CA . ASP A 1 99 ? 8.442 -10.138 -4.348 1.00 89.44 99 ASP A CA 1
ATOM 718 C C . ASP A 1 99 ? 9.963 -10.151 -4.529 1.00 89.44 99 ASP A C 1
ATOM 720 O O . ASP A 1 99 ? 10.714 -10.441 -3.594 1.00 89.44 99 ASP A O 1
ATOM 724 N N . ASN A 1 100 ? 10.451 -9.887 -5.746 1.00 83.75 100 ASN A N 1
ATOM 725 C CA . ASN A 1 100 ? 11.873 -10.024 -6.030 1.00 83.75 100 ASN A CA 1
ATOM 726 C C . ASN A 1 100 ? 12.641 -8.762 -5.643 1.00 83.75 100 ASN A C 1
ATOM 728 O O . ASN A 1 100 ? 12.727 -7.812 -6.410 1.00 83.75 100 ASN A O 1
ATOM 732 N N . THR A 1 101 ? 13.282 -8.806 -4.482 1.00 80.69 101 THR A N 1
ATOM 733 C CA . THR A 1 101 ? 14.135 -7.731 -3.961 1.00 80.69 101 THR A CA 1
ATOM 734 C C . THR A 1 101 ? 15.617 -7.893 -4.307 1.00 80.69 101 THR A C 1
ATOM 736 O O . THR A 1 101 ? 16.471 -7.149 -3.818 1.00 80.69 101 THR A O 1
ATOM 739 N N . SER A 1 102 ? 15.966 -8.866 -5.156 1.00 78.69 102 SER A N 1
ATOM 740 C CA . SER A 1 102 ? 17.360 -9.193 -5.467 1.00 78.69 102 SER A CA 1
ATOM 741 C C . SER A 1 102 ? 18.097 -8.003 -6.081 1.00 78.69 102 SER A C 1
ATOM 743 O O . SER A 1 102 ? 17.812 -7.579 -7.196 1.00 78.69 102 SER A O 1
ATOM 745 N N . GLY A 1 103 ? 19.107 -7.499 -5.371 1.00 71.00 103 GLY A N 1
ATOM 746 C CA . GLY A 1 103 ? 19.917 -6.368 -5.831 1.00 71.00 103 GLY A CA 1
ATOM 747 C C . GLY A 1 103 ? 19.301 -4.992 -5.565 1.00 71.00 103 GLY A C 1
ATOM 748 O O . GLY A 1 103 ? 19.906 -3.996 -5.961 1.00 71.00 103 GLY A O 1
ATOM 749 N N . MET A 1 104 ? 18.160 -4.925 -4.874 1.00 77.44 104 MET A N 1
ATOM 750 C CA . MET A 1 104 ? 17.609 -3.675 -4.356 1.00 77.44 104 MET A CA 1
ATOM 751 C C . MET A 1 104 ? 18.124 -3.384 -2.946 1.00 77.44 104 MET A C 1
ATOM 753 O O . MET A 1 104 ? 18.301 -4.283 -2.125 1.00 77.44 104 MET A O 1
ATOM 757 N N . ASP A 1 105 ? 18.382 -2.105 -2.679 1.00 78.94 105 ASP A N 1
ATOM 758 C CA . ASP A 1 105 ? 18.574 -1.601 -1.323 1.00 78.94 105 ASP A CA 1
ATOM 759 C C . ASP A 1 105 ? 17.190 -1.308 -0.744 1.00 78.94 105 ASP A C 1
ATOM 761 O O . ASP A 1 105 ? 16.531 -0.368 -1.184 1.00 78.94 105 ASP A O 1
ATOM 765 N N . LEU A 1 106 ? 16.742 -2.150 0.189 1.00 76.75 106 LEU A N 1
ATOM 766 C CA . LEU A 1 106 ? 15.441 -2.003 0.848 1.00 76.75 106 LEU A CA 1
ATOM 767 C C . LEU A 1 106 ? 15.455 -0.944 1.960 1.00 76.75 106 LEU A C 1
ATOM 769 O O . LEU A 1 106 ? 14.444 -0.706 2.611 1.00 76.75 106 LEU A O 1
ATOM 773 N N . THR A 1 107 ? 16.599 -0.305 2.203 1.00 79.19 107 THR A N 1
ATOM 774 C CA . THR A 1 107 ? 16.692 0.756 3.202 1.00 79.19 107 THR A CA 1
ATOM 775 C C . THR A 1 107 ? 15.929 1.988 2.723 1.00 79.19 107 THR A C 1
ATOM 777 O O . THR A 1 107 ? 16.191 2.500 1.636 1.00 79.19 107 THR A O 1
ATOM 780 N N . ASP A 1 108 ? 15.023 2.499 3.558 1.00 80.94 108 ASP A N 1
ATOM 781 C CA . ASP A 1 108 ? 14.232 3.707 3.286 1.00 80.94 108 ASP A CA 1
ATOM 782 C C . ASP A 1 108 ? 13.369 3.643 2.002 1.00 80.94 108 ASP A C 1
ATOM 784 O O . ASP A 1 108 ? 13.056 4.685 1.411 1.00 80.94 108 ASP A O 1
ATOM 788 N N . ILE A 1 109 ? 12.961 2.442 1.570 1.00 90.38 109 ILE A N 1
ATOM 789 C CA . ILE A 1 109 ? 12.014 2.259 0.460 1.00 90.38 109 ILE A CA 1
ATOM 790 C C . ILE A 1 109 ? 10.717 1.643 0.964 1.00 90.38 109 ILE A C 1
ATOM 792 O O . ILE A 1 109 ? 10.751 0.617 1.639 1.00 90.38 109 ILE A O 1
ATOM 796 N N . LEU A 1 110 ? 9.579 2.212 0.557 1.00 94.00 110 LEU A N 1
ATOM 797 C CA . LEU A 1 110 ? 8.292 1.580 0.827 1.00 94.00 110 LEU A CA 1
ATOM 798 C C . LEU A 1 110 ? 8.191 0.327 -0.040 1.00 94.00 110 LEU A C 1
ATOM 800 O O . LEU A 1 110 ? 7.966 0.435 -1.247 1.00 94.00 110 LEU A O 1
ATOM 804 N N . HIS A 1 111 ? 8.373 -0.835 0.572 1.00 93.25 111 HIS A N 1
ATOM 805 C CA . HIS A 1 111 ? 8.216 -2.131 -0.070 1.00 93.25 111 HIS A CA 1
ATOM 806 C C . HIS A 1 111 ? 6.869 -2.741 0.327 1.00 93.25 111 HIS A C 1
ATOM 808 O O . HIS A 1 111 ? 6.516 -2.726 1.499 1.00 93.25 111 HIS A O 1
ATOM 814 N N . LEU A 1 112 ? 6.111 -3.214 -0.664 1.00 93.38 112 LEU A N 1
ATOM 815 C CA . LEU A 1 112 ? 4.941 -4.069 -0.478 1.00 93.38 112 LEU A CA 1
ATOM 816 C C . LEU A 1 112 ? 5.094 -5.330 -1.333 1.00 93.38 112 LEU A C 1
ATOM 818 O O . LEU A 1 112 ? 5.179 -5.236 -2.561 1.00 93.38 112 LEU A O 1
ATOM 822 N N . ASP A 1 113 ? 5.124 -6.503 -0.716 1.00 92.50 113 ASP A N 1
ATOM 823 C CA . ASP A 1 113 ? 5.187 -7.784 -1.420 1.00 92.50 113 ASP A CA 1
ATOM 824 C C . ASP A 1 113 ? 3.790 -8.383 -1.688 1.00 92.50 113 ASP A C 1
ATOM 826 O O . ASP A 1 113 ? 2.757 -7.889 -1.223 1.00 92.50 113 ASP A O 1
ATOM 830 N N . THR A 1 114 ? 3.719 -9.449 -2.489 1.00 92.75 114 THR A N 1
ATOM 831 C CA . THR A 1 114 ? 2.432 -10.074 -2.841 1.00 92.75 114 THR A CA 1
ATOM 832 C C . THR A 1 114 ? 1.748 -10.734 -1.645 1.00 92.75 114 THR A C 1
ATOM 834 O O . THR A 1 114 ? 0.516 -10.820 -1.607 1.00 92.75 114 THR A O 1
ATOM 837 N N . SER A 1 115 ? 2.517 -11.170 -0.644 1.00 94.06 115 SER A N 1
ATOM 838 C CA . SER A 1 115 ? 1.977 -11.757 0.579 1.00 94.06 115 SER A CA 1
ATOM 839 C C . SER A 1 115 ? 1.273 -10.702 1.431 1.00 94.06 115 SER A C 1
ATOM 841 O O . SER A 1 115 ? 0.207 -10.988 1.974 1.00 94.06 115 SER A O 1
ATOM 843 N N . GLU A 1 116 ? 1.787 -9.476 1.454 1.00 95.25 116 GLU A N 1
ATOM 844 C CA . GLU A 1 116 ? 1.203 -8.321 2.139 1.00 95.25 116 GLU A CA 1
ATOM 845 C C . GLU A 1 116 ? -0.016 -7.783 1.393 1.00 95.25 116 GLU A C 1
ATOM 847 O O . GLU A 1 116 ? -1.056 -7.524 2.002 1.00 95.25 116 GLU A O 1
ATOM 852 N N . ILE A 1 117 ? 0.062 -7.699 0.061 1.00 95.00 117 ILE A N 1
ATOM 853 C CA . ILE A 1 117 ? -1.081 -7.329 -0.787 1.00 95.00 117 ILE A CA 1
ATOM 854 C C . ILE A 1 117 ? -2.238 -8.314 -0.581 1.00 95.00 117 ILE A C 1
ATOM 856 O O . ILE A 1 117 ? -3.389 -7.894 -0.477 1.00 95.00 117 ILE A O 1
ATOM 860 N N . SER A 1 118 ? -1.946 -9.610 -0.413 1.00 95.06 118 SER A N 1
ATOM 861 C CA . SER A 1 118 ? -2.971 -10.629 -0.141 1.00 95.06 118 SER A CA 1
ATOM 862 C C . SER A 1 118 ? -3.705 -10.446 1.198 1.00 95.06 118 SER A C 1
ATOM 864 O O . SER A 1 118 ? -4.761 -11.046 1.407 1.00 95.06 118 SER A O 1
ATOM 866 N N . LYS A 1 119 ? -3.170 -9.620 2.111 1.00 96.69 119 LYS A N 1
ATOM 867 C CA . LYS A 1 119 ? -3.816 -9.272 3.389 1.00 96.69 119 LYS A CA 1
ATOM 868 C C . LYS A 1 119 ? -4.806 -8.124 3.269 1.00 96.69 119 LYS A C 1
ATOM 870 O O . LYS A 1 119 ? -5.607 -7.922 4.187 1.00 96.69 119 LYS A O 1
ATOM 875 N N . LEU A 1 120 ? -4.785 -7.388 2.161 1.00 96.50 120 LEU A N 1
ATOM 876 C CA . LEU A 1 120 ? -5.749 -6.330 1.893 1.00 96.50 120 LEU A CA 1
ATOM 877 C C . LEU A 1 120 ? -7.086 -6.978 1.525 1.00 96.50 120 LEU A C 1
ATOM 879 O O . LEU A 1 120 ? -7.234 -7.594 0.472 1.00 96.50 120 LEU A O 1
ATOM 883 N N . GLN A 1 121 ? -8.048 -6.901 2.442 1.00 96.31 121 GLN A N 1
ATOM 884 C CA . GLN A 1 121 ? -9.344 -7.547 2.269 1.00 96.31 121 GLN A CA 1
ATOM 885 C C . GLN A 1 121 ? -10.207 -6.785 1.270 1.00 96.31 121 GLN A C 1
ATOM 887 O O . GLN A 1 121 ? -10.228 -5.559 1.293 1.00 96.31 121 GLN A O 1
ATOM 892 N N . ASN A 1 122 ? -10.999 -7.529 0.495 1.00 96.06 122 ASN A N 1
ATOM 893 C CA . ASN A 1 122 ? -11.965 -6.954 -0.434 1.00 96.06 122 ASN A CA 1
ATOM 894 C C . ASN A 1 122 ? -12.927 -5.960 0.250 1.00 96.06 122 ASN A C 1
ATOM 896 O O . ASN A 1 122 ? -13.347 -6.151 1.404 1.00 96.06 122 ASN A O 1
ATOM 900 N N . GLY A 1 123 ? -13.365 -4.963 -0.513 1.00 96.25 123 GLY A N 1
ATOM 901 C CA . GLY A 1 123 ? -14.381 -3.988 -0.150 1.00 96.25 123 GLY A CA 1
ATOM 902 C C . GLY A 1 123 ? -13.835 -2.581 0.052 1.00 96.25 123 GLY A C 1
ATOM 903 O O . GLY A 1 123 ? -14.618 -1.710 0.444 1.00 96.25 123 GLY A O 1
ATOM 904 N N . PHE A 1 124 ? -12.544 -2.329 -0.181 1.00 98.06 124 PHE A N 1
ATOM 905 C CA . PHE A 1 124 ? -12.037 -0.960 -0.222 1.00 98.06 124 PHE A CA 1
ATOM 906 C C . PHE A 1 124 ? -12.647 -0.209 -1.407 1.00 98.06 124 PHE A C 1
ATOM 908 O O . PHE A 1 124 ? -12.808 -0.731 -2.503 1.00 98.06 124 PHE A O 1
ATOM 915 N N . LYS A 1 125 ? -12.955 1.072 -1.211 1.00 97.94 125 LYS A N 1
ATOM 916 C CA . LYS A 1 125 ? -13.338 1.944 -2.327 1.00 97.94 125 LYS A CA 1
ATOM 917 C C . LYS A 1 125 ? -12.167 2.139 -3.291 1.00 97.94 125 LYS A C 1
ATOM 919 O O . LYS A 1 125 ? -12.375 2.247 -4.497 1.00 97.94 125 LYS A O 1
ATOM 924 N N . GLU A 1 126 ? -10.965 2.275 -2.740 1.00 97.81 126 GLU A N 1
ATOM 925 C CA . GLU A 1 126 ? -9.710 2.362 -3.480 1.00 97.81 126 GLU A CA 1
ATOM 926 C C . GLU A 1 126 ? -8.516 2.101 -2.553 1.00 97.81 126 GLU A C 1
ATOM 928 O O . GLU A 1 126 ? -8.535 2.446 -1.368 1.00 97.81 126 GLU A O 1
ATOM 933 N N . ILE A 1 127 ? -7.459 1.536 -3.124 1.00 98.19 127 ILE A N 1
ATOM 934 C CA . ILE A 1 127 ? -6.142 1.376 -2.517 1.00 98.19 127 ILE A CA 1
ATOM 935 C C . ILE A 1 127 ? -5.198 2.316 -3.264 1.00 98.19 127 ILE A C 1
ATOM 937 O O . ILE A 1 127 ? -4.942 2.139 -4.455 1.00 98.19 127 ILE A O 1
ATOM 941 N N . VAL A 1 128 ? -4.701 3.336 -2.575 1.00 98.19 128 VAL A N 1
ATOM 942 C CA . VAL A 1 128 ? -3.848 4.389 -3.123 1.00 98.19 128 VAL A CA 1
ATOM 943 C C . VAL A 1 128 ? -2.419 4.197 -2.639 1.00 98.19 128 VAL A C 1
ATOM 945 O O . VAL A 1 128 ? -2.155 4.222 -1.436 1.00 98.19 128 VAL A O 1
ATOM 948 N N . ILE A 1 129 ? -1.489 4.078 -3.582 1.00 97.69 129 ILE A N 1
ATOM 949 C CA . ILE A 1 129 ? -0.053 4.045 -3.310 1.00 97.69 129 ILE A CA 1
ATOM 950 C C . ILE A 1 129 ? 0.603 5.323 -3.826 1.00 97.69 129 ILE A C 1
ATOM 952 O O . ILE A 1 129 ? 0.436 5.707 -4.988 1.00 97.69 129 ILE A O 1
ATOM 956 N N . GLY A 1 130 ? 1.364 5.976 -2.950 1.00 96.94 130 GLY A N 1
ATOM 957 C CA . GLY A 1 130 ? 1.979 7.276 -3.203 1.00 96.94 130 GLY A CA 1
ATOM 958 C C . GLY A 1 130 ? 1.097 8.440 -2.748 1.00 96.94 130 GLY A C 1
ATOM 959 O O . GLY A 1 130 ? 0.286 8.319 -1.830 1.00 96.94 130 GLY A O 1
ATOM 960 N N . SER A 1 131 ? 1.288 9.619 -3.339 1.00 96.31 131 SER A N 1
ATOM 961 C CA . SER A 1 131 ? 0.555 10.824 -2.941 1.00 96.31 131 SER A CA 1
ATOM 962 C C . SER A 1 131 ? 0.507 11.885 -4.038 1.00 96.31 131 SER A C 1
ATOM 964 O O . SER A 1 131 ? 1.299 11.887 -4.978 1.00 96.31 131 SER A O 1
ATOM 966 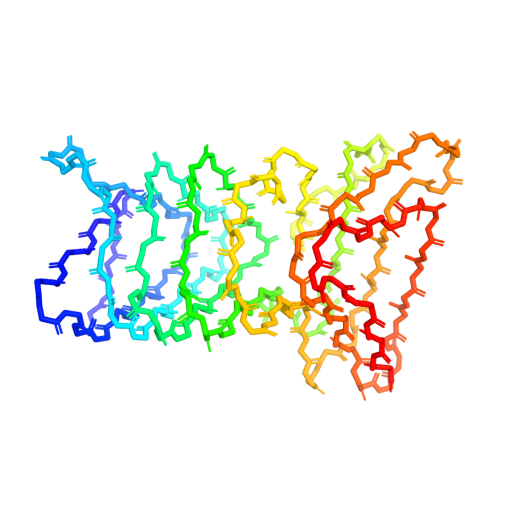N N . THR A 1 132 ? -0.423 12.837 -3.921 1.00 96.06 132 THR A N 1
ATOM 967 C CA . THR A 1 132 ? -0.534 13.976 -4.854 1.00 96.06 132 THR A CA 1
ATOM 968 C C . THR A 1 132 ? 0.680 14.903 -4.808 1.00 96.06 132 THR A C 1
ATOM 970 O O . THR A 1 132 ? 0.921 15.650 -5.752 1.00 96.06 132 THR A O 1
ATOM 973 N N . GLU A 1 133 ? 1.427 14.868 -3.705 1.00 94.69 133 GLU A N 1
ATOM 974 C CA . GLU A 1 133 ? 2.680 15.599 -3.497 1.00 94.69 133 GLU A CA 1
ATOM 975 C C . GLU A 1 133 ? 3.914 14.748 -3.841 1.00 94.69 133 GLU A C 1
ATOM 977 O O . GLU A 1 133 ? 5.043 15.217 -3.708 1.00 94.69 133 GLU A O 1
ATOM 982 N N . GLY A 1 134 ? 3.693 13.505 -4.271 1.00 92.31 134 GLY A N 1
ATOM 983 C CA . GLY A 1 134 ? 4.722 12.533 -4.586 1.00 92.31 134 GLY A CA 1
ATOM 984 C C . GLY A 1 134 ? 5.442 12.844 -5.890 1.00 92.31 134 GLY A C 1
ATOM 985 O O . GLY A 1 134 ? 4.810 13.145 -6.903 1.00 92.31 134 GLY A O 1
ATOM 986 N N . GLN A 1 135 ? 6.764 12.735 -5.827 1.00 95.81 135 GLN A N 1
ATOM 987 C CA . GLN A 1 135 ? 7.718 12.662 -6.936 1.00 95.81 135 GLN A CA 1
ATOM 988 C C . GLN A 1 135 ? 8.541 11.375 -6.758 1.00 95.81 135 GLN A C 1
ATOM 990 O O . GLN A 1 135 ? 9.771 11.387 -6.672 1.00 95.81 135 GLN A O 1
ATOM 995 N N . HIS A 1 136 ? 7.818 10.275 -6.573 1.00 96.00 136 HIS A N 1
ATOM 996 C CA . HIS A 1 136 ? 8.337 8.956 -6.256 1.00 96.00 136 HIS A CA 1
ATOM 997 C C . HIS A 1 136 ? 8.933 8.293 -7.499 1.00 96.00 136 HIS A C 1
ATOM 999 O O . HIS A 1 136 ? 8.474 8.516 -8.620 1.00 96.00 136 HIS A O 1
ATOM 1005 N N . GLU A 1 137 ? 9.900 7.409 -7.292 1.00 95.06 137 GLU A N 1
ATOM 1006 C CA . GLU A 1 137 ? 10.188 6.334 -8.240 1.00 95.06 137 GLU A CA 1
ATOM 1007 C C . GLU A 1 137 ? 9.351 5.129 -7.802 1.00 95.06 137 GLU A C 1
ATOM 1009 O O . GLU A 1 137 ? 9.603 4.565 -6.735 1.00 95.06 137 GLU A O 1
ATOM 1014 N N . ILE A 1 138 ? 8.316 4.794 -8.575 1.00 95.69 138 ILE A N 1
ATOM 1015 C CA . ILE A 1 138 ? 7.411 3.675 -8.289 1.00 95.69 138 ILE A CA 1
ATOM 1016 C C . ILE A 1 138 ? 7.745 2.537 -9.242 1.00 95.69 138 ILE A C 1
ATOM 1018 O O . ILE A 1 138 ? 7.644 2.696 -10.458 1.00 95.69 138 ILE A O 1
ATOM 1022 N N . ILE A 1 139 ? 8.130 1.395 -8.690 1.00 94.38 139 ILE A N 1
ATOM 1023 C CA . ILE A 1 139 ? 8.459 0.188 -9.441 1.00 94.38 139 ILE A CA 1
ATOM 1024 C C . ILE A 1 139 ? 7.481 -0.903 -9.024 1.00 94.38 139 ILE A C 1
ATOM 1026 O O . ILE A 1 139 ? 7.345 -1.202 -7.840 1.00 94.38 139 ILE A O 1
ATOM 1030 N N . ILE A 1 140 ? 6.804 -1.486 -10.005 1.00 93.75 140 ILE A N 1
ATOM 1031 C CA . ILE A 1 140 ? 5.854 -2.573 -9.812 1.00 93.75 140 ILE A CA 1
ATOM 1032 C C . ILE A 1 140 ? 6.358 -3.791 -10.572 1.00 93.75 140 ILE A C 1
ATOM 1034 O O . ILE A 1 140 ? 6.426 -3.776 -11.802 1.00 93.75 140 ILE A O 1
ATOM 1038 N N . GLY A 1 141 ? 6.697 -4.833 -9.829 1.00 90.44 141 GLY A N 1
ATOM 1039 C CA . GLY A 1 141 ? 7.257 -6.068 -10.340 1.00 90.44 141 GLY A CA 1
ATOM 1040 C C . GLY A 1 141 ? 8.760 -6.030 -10.579 1.00 90.44 141 GLY A C 1
ATOM 1041 O O . GLY A 1 141 ? 9.446 -5.058 -10.255 1.00 90.44 141 GLY A O 1
ATOM 1042 N N . ASP A 1 142 ? 9.276 -7.102 -11.170 1.00 83.75 142 ASP A N 1
ATOM 1043 C CA . ASP A 1 142 ? 10.703 -7.267 -11.437 1.00 83.75 142 ASP A CA 1
ATOM 1044 C C . ASP A 1 142 ? 11.077 -6.969 -12.895 1.00 83.75 142 ASP A C 1
ATOM 1046 O O . ASP A 1 142 ? 10.636 -7.624 -13.830 1.00 83.75 142 ASP A O 1
ATOM 1050 N N . GLN A 1 143 ? 12.007 -6.034 -13.092 1.00 79.38 143 GLN A N 1
ATOM 1051 C CA . GLN A 1 143 ? 12.566 -5.717 -14.409 1.00 79.38 143 GLN A CA 1
ATOM 1052 C C . GLN A 1 143 ? 13.301 -6.899 -15.071 1.00 79.38 143 GLN A C 1
ATOM 1054 O O . GLN A 1 143 ? 13.501 -6.901 -16.289 1.00 79.38 143 GLN A O 1
ATOM 1059 N N . ASN A 1 144 ? 13.776 -7.864 -14.282 1.00 78.25 144 ASN A N 1
ATOM 1060 C CA . ASN A 1 144 ? 14.661 -8.932 -14.741 1.00 78.25 144 ASN A CA 1
ATOM 1061 C C . ASN A 1 144 ? 13.974 -10.300 -14.857 1.00 78.25 144 ASN A C 1
ATOM 1063 O O . ASN A 1 144 ? 14.613 -11.237 -15.353 1.00 78.25 144 ASN A O 1
ATOM 1067 N N . THR A 1 145 ? 12.718 -10.441 -14.417 1.00 70.31 145 THR A N 1
ATOM 1068 C CA . THR A 1 145 ? 11.956 -11.692 -14.530 1.00 70.31 145 THR A CA 1
ATOM 1069 C C . THR A 1 145 ? 10.493 -11.426 -14.893 1.00 70.31 145 THR A C 1
ATOM 1071 O O . THR A 1 145 ? 9.760 -10.833 -14.124 1.00 70.31 145 THR A O 1
ATOM 1074 N N . ASP A 1 146 ? 10.044 -11.928 -16.049 1.00 62.84 146 ASP A N 1
ATOM 1075 C CA . ASP A 1 146 ? 8.675 -11.715 -16.564 1.00 62.84 146 ASP A CA 1
ATOM 1076 C C . ASP A 1 146 ? 7.642 -12.693 -15.951 1.00 62.84 146 ASP A C 1
ATOM 1078 O O . ASP A 1 146 ? 6.795 -13.242 -16.662 1.00 62.84 146 ASP A O 1
ATOM 1082 N N . THR A 1 147 ? 7.767 -13.049 -14.669 1.00 69.56 147 THR A N 1
ATOM 1083 C CA . THR A 1 147 ? 6.922 -14.104 -14.064 1.00 69.56 147 THR A CA 1
ATOM 1084 C C . THR A 1 147 ? 6.186 -13.690 -12.800 1.00 69.56 147 THR A C 1
ATOM 1086 O O . THR A 1 147 ? 5.466 -14.525 -12.247 1.00 69.56 147 THR A O 1
ATOM 1089 N N . GLY A 1 148 ? 6.361 -12.458 -12.321 1.00 78.44 148 GLY A N 1
ATOM 1090 C CA . GLY A 1 148 ? 5.583 -11.974 -11.192 1.00 78.44 148 GLY A CA 1
ATOM 1091 C C . GLY A 1 148 ? 4.165 -11.607 -11.626 1.00 78.44 148 GLY A C 1
ATOM 1092 O O . GLY A 1 148 ? 3.912 -11.190 -12.756 1.00 78.44 148 GLY A O 1
ATOM 1093 N N . THR A 1 149 ? 3.218 -11.787 -10.714 1.00 90.00 149 THR A N 1
ATOM 1094 C CA . THR A 1 149 ? 1.838 -11.326 -10.881 1.00 90.00 149 THR A CA 1
ATOM 1095 C C . THR A 1 149 ? 1.395 -10.665 -9.592 1.00 90.00 149 THR A C 1
ATOM 1097 O O . THR A 1 149 ? 1.560 -11.248 -8.519 1.00 90.00 149 THR A O 1
ATOM 1100 N N . ILE A 1 150 ? 0.799 -9.484 -9.696 1.00 93.12 150 ILE A N 1
ATOM 1101 C CA . ILE A 1 150 ? 0.224 -8.766 -8.560 1.00 93.12 150 ILE A CA 1
ATOM 1102 C C . ILE A 1 150 ? -1.291 -8.812 -8.697 1.00 93.12 150 ILE A C 1
ATOM 1104 O O . ILE A 1 150 ? -1.865 -8.220 -9.611 1.00 93.12 150 ILE A O 1
ATOM 1108 N N . GLU A 1 151 ? -1.939 -9.546 -7.798 1.00 95.12 151 GLU A N 1
ATOM 1109 C CA . GLU A 1 151 ? -3.392 -9.675 -7.772 1.00 95.12 151 GLU A CA 1
ATOM 1110 C C . GLU A 1 151 ? -4.014 -8.583 -6.897 1.00 95.12 151 GLU A C 1
ATOM 1112 O O . GLU A 1 151 ? -3.633 -8.411 -5.742 1.00 95.12 151 GLU A O 1
ATOM 1117 N N . MET A 1 152 ? -4.998 -7.866 -7.442 1.00 96.69 152 MET A N 1
ATOM 1118 C CA . MET A 1 152 ? -5.768 -6.846 -6.729 1.00 96.69 152 MET A CA 1
ATOM 1119 C C . MET A 1 152 ? -7.251 -7.228 -6.711 1.00 96.69 152 MET A C 1
ATOM 1121 O O . MET A 1 152 ? -7.811 -7.667 -7.723 1.00 96.69 152 MET A O 1
ATOM 1125 N N . LEU A 1 153 ? -7.888 -7.048 -5.555 1.00 96.88 153 LEU A N 1
ATOM 1126 C CA . LEU A 1 153 ? -9.327 -7.261 -5.373 1.00 96.88 153 LEU A CA 1
ATOM 1127 C C . LEU A 1 153 ? -10.106 -5.977 -5.677 1.00 96.88 153 LEU A C 1
ATOM 1129 O O . LEU A 1 153 ? -11.044 -6.013 -6.465 1.00 96.88 153 LEU A O 1
ATOM 1133 N N . ASP A 1 154 ? -9.622 -4.855 -5.143 1.00 97.94 154 ASP A N 1
ATOM 1134 C CA . ASP A 1 154 ? -10.260 -3.538 -5.193 1.00 97.94 154 ASP A CA 1
ATOM 1135 C C . ASP A 1 154 ? -9.565 -2.573 -6.182 1.00 97.94 154 ASP A C 1
ATOM 1137 O O . ASP A 1 154 ? -8.459 -2.852 -6.670 1.00 97.94 154 ASP A O 1
ATOM 1141 N N . PRO A 1 155 ? -10.165 -1.403 -6.492 1.00 98.25 155 PRO A N 1
ATOM 1142 C CA . PRO A 1 155 ? -9.531 -0.369 -7.306 1.00 98.25 155 PRO A CA 1
ATOM 1143 C C . PRO A 1 155 ? -8.158 0.053 -6.774 1.00 98.25 155 PRO A C 1
ATOM 1145 O O . PRO A 1 155 ? -8.024 0.534 -5.654 1.00 98.25 155 PRO A O 1
ATOM 1148 N N . PHE A 1 156 ? -7.138 -0.069 -7.615 1.00 97.88 156 PHE A N 1
ATOM 1149 C CA . PHE A 1 156 ? -5.752 0.239 -7.310 1.00 97.88 156 PHE A CA 1
ATOM 1150 C C . PHE A 1 156 ? -5.314 1.532 -8.004 1.00 97.88 156 PHE A C 1
ATOM 1152 O O . PHE A 1 156 ? -5.415 1.685 -9.227 1.00 97.88 156 PHE A O 1
ATOM 1159 N N . VAL A 1 157 ? -4.826 2.486 -7.217 1.00 98.12 157 VAL A N 1
ATOM 1160 C CA . VAL A 1 157 ? -4.470 3.828 -7.671 1.00 98.12 157 VAL A CA 1
ATOM 1161 C C . VAL A 1 157 ? -3.007 4.107 -7.366 1.00 98.12 157 VAL A C 1
ATOM 1163 O O . VAL A 1 157 ? -2.594 4.163 -6.213 1.00 98.12 157 VAL A O 1
ATOM 1166 N N . ILE A 1 158 ? -2.236 4.382 -8.410 1.00 97.75 158 ILE A N 1
ATOM 1167 C CA . ILE A 1 158 ? -0.869 4.886 -8.295 1.00 97.75 158 ILE A CA 1
ATOM 1168 C C . ILE A 1 158 ? -0.921 6.410 -8.392 1.00 97.75 158 ILE A C 1
ATOM 1170 O O . ILE A 1 158 ? -1.362 6.962 -9.407 1.00 97.75 158 ILE A O 1
ATOM 1174 N N . GLN A 1 159 ? -0.481 7.098 -7.341 1.00 97.56 159 GLN A N 1
ATOM 1175 C CA . GLN A 1 159 ? -0.534 8.554 -7.230 1.00 97.56 159 GLN A CA 1
ATOM 1176 C C . GLN A 1 159 ? 0.885 9.138 -7.137 1.00 97.56 159 GLN A C 1
ATOM 1178 O O . GLN A 1 159 ? 1.573 8.972 -6.132 1.00 97.56 159 GLN A O 1
ATOM 1183 N N . ASN A 1 160 ? 1.314 9.845 -8.185 1.00 96.31 160 ASN A N 1
ATOM 1184 C CA . ASN A 1 160 ? 2.673 10.373 -8.318 1.00 96.31 160 ASN A CA 1
ATOM 1185 C C . ASN A 1 160 ? 2.707 11.677 -9.136 1.00 96.31 160 ASN A C 1
ATOM 1187 O O . ASN A 1 160 ? 3.319 11.752 -10.194 1.00 96.31 160 ASN A O 1
ATOM 1191 N N . SER A 1 161 ? 1.947 12.681 -8.699 1.00 94.12 161 SER A N 1
ATOM 1192 C CA . SER A 1 161 ? 1.521 13.795 -9.566 1.00 94.12 161 SER A CA 1
ATOM 1193 C C . SER A 1 161 ? 2.460 15.001 -9.616 1.00 94.12 161 SER A C 1
ATOM 1195 O O . SER A 1 161 ? 2.110 16.013 -10.232 1.00 94.12 161 SER A O 1
ATOM 1197 N N . GLN A 1 162 ? 3.605 14.963 -8.930 1.00 96.25 162 GLN A N 1
ATOM 1198 C CA . GLN A 1 162 ? 4.584 16.047 -9.004 1.00 96.25 162 GLN A CA 1
ATOM 1199 C C . GLN A 1 162 ? 5.614 15.800 -10.116 1.00 96.25 162 GLN A C 1
ATOM 1201 O O . GLN A 1 162 ? 5.981 14.656 -10.392 1.00 96.25 162 GLN A O 1
ATOM 1206 N N . PRO A 1 163 ? 6.143 16.870 -10.745 1.00 94.56 163 PRO A N 1
ATOM 1207 C CA . PRO A 1 163 ? 7.172 16.739 -11.770 1.00 94.56 163 PRO A CA 1
ATOM 1208 C C . PRO A 1 163 ? 8.391 15.945 -11.284 1.00 94.56 163 PRO A C 1
ATOM 1210 O O . PRO A 1 163 ? 8.957 16.249 -10.236 1.00 94.56 163 PRO A O 1
ATOM 1213 N N . GLY A 1 164 ? 8.832 14.982 -12.094 1.00 91.00 164 GLY A N 1
ATOM 1214 C CA . GLY A 1 164 ? 9.971 14.113 -11.782 1.00 91.00 164 GLY A CA 1
ATOM 1215 C C . GLY A 1 164 ? 9.593 12.778 -11.140 1.00 91.00 164 GLY A C 1
ATOM 1216 O O . GLY A 1 164 ? 10.485 11.968 -10.920 1.00 91.00 164 GLY A O 1
ATOM 1217 N N . GLY A 1 165 ? 8.306 12.535 -10.871 1.00 94.75 165 GLY A N 1
ATOM 1218 C CA . GLY A 1 165 ? 7.810 11.205 -10.537 1.00 94.75 165 GLY A CA 1
ATOM 1219 C C . GLY A 1 165 ? 7.888 10.246 -11.729 1.00 94.75 165 GLY A C 1
ATOM 1220 O O . GLY A 1 165 ? 7.576 10.615 -12.864 1.00 94.75 165 GLY A O 1
ATOM 1221 N N . GLU A 1 166 ? 8.295 9.007 -11.466 1.00 95.69 166 GLU A N 1
ATOM 1222 C CA . GLU A 1 166 ? 8.397 7.938 -12.458 1.00 95.69 166 GLU A CA 1
ATOM 1223 C C . GLU A 1 166 ? 7.596 6.714 -11.993 1.00 95.69 166 GLU A C 1
ATOM 1225 O O . GLU A 1 166 ? 7.514 6.411 -10.801 1.00 95.69 166 GLU A O 1
ATOM 1230 N N . THR A 1 167 ? 6.955 6.011 -12.926 1.00 96.25 167 THR A N 1
ATOM 1231 C CA . THR A 1 167 ? 6.214 4.776 -12.636 1.00 96.25 167 THR A CA 1
ATOM 1232 C C . THR A 1 167 ? 6.550 3.728 -13.680 1.00 96.25 167 THR A C 1
ATOM 1234 O O . THR A 1 167 ? 6.310 3.928 -14.872 1.00 96.25 167 THR A O 1
ATOM 1237 N N . TYR A 1 168 ? 7.093 2.612 -13.211 1.00 94.69 168 TYR A N 1
ATOM 1238 C CA . TYR A 1 168 ? 7.500 1.464 -14.002 1.00 94.69 168 TYR A CA 1
ATOM 1239 C C . TYR A 1 168 ? 6.646 0.264 -13.604 1.00 94.69 168 TYR A C 1
ATOM 1241 O O . TYR A 1 168 ? 6.523 -0.041 -12.421 1.00 94.69 168 TYR A O 1
ATOM 1249 N N . ILE A 1 169 ? 6.057 -0.406 -14.590 1.00 93.94 169 ILE A N 1
ATOM 1250 C CA . ILE A 1 169 ? 5.286 -1.636 -14.398 1.00 93.94 169 ILE A CA 1
ATOM 1251 C C . ILE A 1 169 ? 5.956 -2.703 -15.254 1.00 93.94 169 ILE A C 1
ATOM 1253 O O . ILE A 1 169 ? 5.971 -2.582 -16.481 1.00 93.94 169 ILE A O 1
ATOM 1257 N N . TYR A 1 170 ? 6.561 -3.682 -14.592 1.00 92.62 170 TYR A N 1
ATOM 1258 C CA . TYR A 1 170 ? 7.293 -4.787 -15.204 1.00 92.62 170 TYR A CA 1
ATOM 1259 C C . TYR A 1 170 ? 6.503 -6.097 -15.154 1.00 92.62 170 TYR A C 1
ATOM 1261 O O . TYR A 1 170 ? 6.526 -6.836 -16.132 1.00 92.62 170 TYR A O 1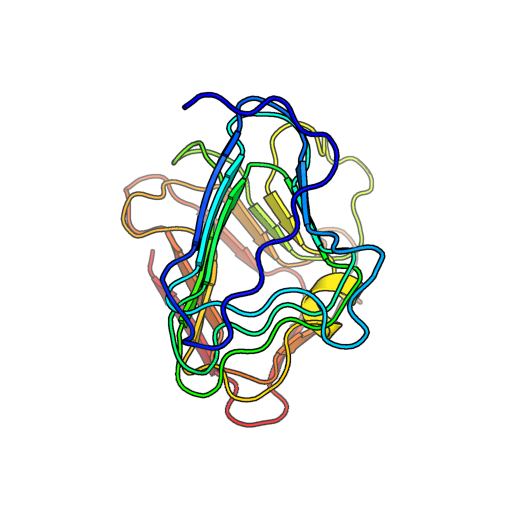
ATOM 1269 N N . ASP A 1 171 ? 5.755 -6.332 -14.072 1.00 91.81 171 ASP A N 1
ATOM 1270 C CA . ASP A 1 171 ? 4.902 -7.515 -13.909 1.00 91.81 171 ASP A CA 1
ATOM 1271 C C . ASP A 1 171 ? 3.429 -7.244 -14.249 1.00 91.81 171 ASP A C 1
ATOM 1273 O O . ASP A 1 171 ? 2.956 -6.101 -14.261 1.00 91.81 171 ASP A O 1
ATOM 1277 N N . ASP A 1 172 ? 2.683 -8.326 -14.486 1.00 92.06 172 ASP A N 1
ATOM 1278 C CA . ASP A 1 172 ? 1.243 -8.270 -14.721 1.00 92.06 172 ASP A CA 1
ATOM 1279 C C . ASP A 1 172 ? 0.494 -7.864 -13.440 1.00 92.06 172 ASP A C 1
ATOM 1281 O O . ASP A 1 172 ? 0.670 -8.455 -12.373 1.00 92.06 172 ASP A O 1
ATOM 1285 N N . ILE A 1 173 ? -0.414 -6.891 -13.562 1.00 94.00 173 ILE A N 1
ATOM 1286 C CA . ILE A 1 173 ? -1.375 -6.530 -12.512 1.00 94.00 173 ILE A CA 1
ATOM 1287 C C . ILE A 1 173 ? -2.733 -7.125 -12.892 1.00 94.00 173 ILE A C 1
ATOM 1289 O O . ILE A 1 173 ? -3.336 -6.728 -13.895 1.00 94.00 173 ILE A O 1
ATOM 1293 N N . ILE A 1 174 ? -3.220 -8.074 -12.095 1.00 94.94 174 ILE A N 1
ATOM 1294 C CA . ILE A 1 174 ? -4.438 -8.840 -12.368 1.00 94.94 174 ILE A CA 1
ATOM 1295 C C . ILE A 1 174 ? -5.538 -8.411 -11.395 1.00 94.94 174 ILE A C 1
ATOM 1297 O O . ILE A 1 174 ? -5.433 -8.605 -10.189 1.00 94.94 174 ILE A O 1
ATOM 1301 N N . GLY A 1 175 ? -6.626 -7.858 -11.927 1.00 94.88 175 GLY A N 1
ATOM 1302 C CA . GLY A 1 175 ? -7.841 -7.593 -11.157 1.00 94.88 175 GLY A CA 1
ATOM 1303 C C . GLY A 1 175 ? -8.778 -8.803 -11.137 1.00 94.88 175 GLY A C 1
ATOM 1304 O O . GLY A 1 175 ? -9.024 -9.385 -12.196 1.00 94.88 175 GLY A O 1
ATOM 1305 N N . THR A 1 176 ? -9.312 -9.180 -9.969 1.00 92.94 176 THR A N 1
ATOM 1306 C CA . THR A 1 176 ? -10.179 -10.376 -9.829 1.00 92.94 176 THR A CA 1
ATOM 1307 C C . THR A 1 176 ? -11.614 -10.112 -9.341 1.00 92.94 176 THR A C 1
ATOM 1309 O O . THR A 1 176 ? -12.450 -11.005 -9.494 1.00 92.94 176 THR A O 1
ATOM 1312 N N . ASP A 1 177 ? -11.938 -8.908 -8.848 1.00 94.12 177 ASP A N 1
ATOM 1313 C CA . ASP A 1 177 ? -13.305 -8.483 -8.476 1.00 94.12 177 ASP A CA 1
ATOM 1314 C C . ASP A 1 177 ? -13.707 -7.155 -9.155 1.00 94.12 177 ASP A C 1
ATOM 1316 O O . ASP A 1 177 ? -13.842 -7.116 -10.384 1.00 94.12 177 ASP A O 1
ATOM 1320 N N . ASP A 1 178 ? -13.878 -6.062 -8.405 1.00 95.06 178 ASP A N 1
ATOM 1321 C CA . ASP A 1 178 ? -14.140 -4.718 -8.940 1.00 95.06 178 ASP A CA 1
ATOM 1322 C C . ASP A 1 178 ? -12.851 -3.906 -9.172 1.00 95.06 178 ASP A C 1
ATOM 1324 O O . ASP A 1 178 ? -12.890 -2.721 -9.526 1.00 95.06 178 ASP A O 1
ATOM 1328 N N . ALA A 1 179 ? -11.707 -4.580 -9.048 1.00 97.12 179 ALA A N 1
ATOM 1329 C CA . ALA A 1 179 ? -10.387 -4.068 -9.343 1.00 97.12 179 ALA A CA 1
ATOM 1330 C C . ALA A 1 179 ? -10.302 -3.319 -10.678 1.00 97.12 179 ALA A C 1
ATOM 1332 O O . ALA A 1 179 ? -10.735 -3.755 -11.748 1.00 97.12 179 ALA A O 1
ATOM 1333 N N . SER A 1 180 ? -9.637 -2.175 -10.607 1.00 97.44 180 SER A N 1
ATOM 1334 C CA . SER A 1 180 ? -9.245 -1.355 -11.745 1.00 97.44 180 SER A CA 1
ATOM 1335 C C . SER A 1 180 ? -7.888 -0.734 -11.453 1.00 97.44 180 SER A C 1
ATOM 1337 O O . SER A 1 180 ? -7.540 -0.545 -10.294 1.00 97.44 180 SER A O 1
ATOM 1339 N N . LEU A 1 181 ? -7.114 -0.410 -12.486 1.00 97.31 181 LEU A N 1
ATOM 1340 C CA . LEU A 1 181 ? -5.838 0.285 -12.332 1.00 97.31 181 LEU A CA 1
ATOM 1341 C C . LEU A 1 181 ? -5.982 1.731 -12.803 1.00 97.31 181 LEU A C 1
ATOM 1343 O O . LEU A 1 181 ? -6.343 1.982 -13.955 1.00 97.31 181 LEU A O 1
ATOM 1347 N N . THR A 1 182 ? -5.655 2.680 -11.930 1.00 97.88 182 THR A N 1
ATOM 1348 C CA . THR A 1 182 ? -5.569 4.105 -12.269 1.00 97.88 182 THR A CA 1
ATOM 1349 C C . THR A 1 182 ? -4.170 4.625 -11.973 1.00 97.88 182 THR A C 1
ATOM 1351 O O . THR A 1 182 ? -3.678 4.485 -10.860 1.00 97.88 182 THR A O 1
ATOM 1354 N N . ILE A 1 183 ? -3.543 5.288 -12.945 1.00 96.75 183 ILE A N 1
ATOM 1355 C CA . ILE A 1 183 ? -2.220 5.905 -12.784 1.00 96.75 183 ILE A CA 1
ATOM 1356 C C . ILE A 1 183 ? -2.356 7.417 -12.936 1.00 96.75 183 ILE A C 1
ATOM 1358 O O . ILE A 1 183 ? -2.901 7.897 -13.934 1.00 96.75 183 ILE A O 1
ATOM 1362 N N . LYS A 1 184 ? -1.868 8.165 -11.944 1.00 96.12 184 LYS A N 1
ATOM 1363 C CA . LYS A 1 184 ? -1.900 9.633 -11.896 1.00 96.12 184 LYS A CA 1
ATOM 1364 C C . LYS A 1 184 ? -0.480 10.187 -11.754 1.00 96.12 184 LYS A C 1
ATOM 1366 O O . LYS A 1 184 ? -0.022 10.412 -10.632 1.00 96.12 184 LYS A O 1
ATOM 1371 N N . GLY A 1 185 ? 0.177 10.393 -12.894 1.00 89.50 185 GLY A N 1
ATOM 1372 C CA . GLY A 1 185 ? 1.465 11.091 -13.017 1.00 89.50 185 GLY A CA 1
ATOM 1373 C C . GLY A 1 185 ? 1.329 12.588 -13.261 1.00 89.50 185 GLY A C 1
ATOM 1374 O O . GLY A 1 185 ? 0.191 13.042 -13.525 1.00 89.50 185 GLY A O 1
#

Secondary structure (DSSP, 8-state):
-----SB---B-TT---EEEEESS-EEE--TT-TT-EE-SSEEEEESSS-EEE-S-EE-TTS-EEEE-S-EEE-S-EE-TTSEEEEE-SSTT--EEESS--TT---TT-EEE-HHHHTTB-S--SEEEEEETT---EEEES-TT-TT-EEEESS-EEEEE-STT-EEEE-SEEEE-SS--EEEE-

pLDDT: mean 88.03, std 10.8, range [45.75, 98.25]

Radius of gyration: 15.75 Å; chains: 1; bounding box: 37×31×41 Å